Protein AF-A0AA36ISE5-F1 (afdb_monomer)

Secondary structure (DSSP, 8-state):
-TTTHHHHHHHHEETTEE-S-HHHHHHTTTSS-BGGG-EE--SS---TTTS--TT-TTSGGG-B---HHHHHHHHHHHT--HHHHTT-----S---GGGTT-BEEPPPPPS-SSTTSPP-TTHHHIIIIITTTEEEEEEEEEEETTEEEEEEEEEE-TT-EEEEEE-SSEEEEEEEES-EEEEEE-GGGGG-TTPPPSEEEEE-SHHHHT-EEEE-TT-EEEEE-TTSSS-EEEEEEEEEETT-----EE-HHHHHHTSHHHHHHHHTTTSSS--------HHHH---

Mean predicted aligned error: 8.16 Å

Foldseek 3Di:
DVLVLVLLQVQQDDVQFGPADPLQCVLLVPFPGGVVLKDWPDAAPPPPLFDADPPALQDDPLWEAEDLQLLVLVCVSRVHDSVVQCQDFRNRVPPDLLGGRTAGFGGAAPQDQDPPGDGDLCSLLSSAAGSHFWHWDFTIWGDDPFKTKTKTKIKGWAQGKFWWKAAQKWKKKQWQDDKKKKFWQDLCCLVPLPDAGPDIDIDHDNVSRRDMDTDHHPITMIIGNNPPPGMIMIIMMIMGTNPGGGHMHDPVSCCCRPGPNVVVCVVPVVDSSDGPPPPRPPSNVPDD

Structure (mmCIF, N/CA/C/O backbone):
data_AF-A0AA36ISE5-F1
#
_entry.id   AF-A0AA36ISE5-F1
#
loop_
_atom_site.group_PDB
_atom_site.id
_atom_site.type_symbol
_atom_site.label_atom_id
_atom_site.label_alt_id
_atom_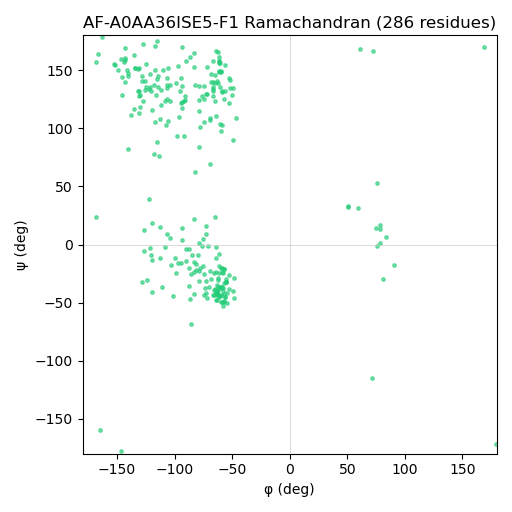site.label_comp_id
_atom_site.label_asym_id
_atom_site.label_entity_id
_atom_site.label_seq_id
_atom_site.pdbx_PDB_ins_code
_atom_site.Cartn_x
_atom_site.Cartn_y
_atom_site.Cartn_z
_atom_site.occupancy
_atom_site.B_iso_or_equiv
_atom_site.auth_seq_id
_atom_site.auth_comp_id
_atom_site.auth_asym_id
_atom_site.auth_atom_id
_atom_site.pdbx_PDB_model_num
ATOM 1 N N . MET A 1 1 ? -14.180 -9.827 8.052 1.00 80.81 1 MET A N 1
ATOM 2 C CA . MET A 1 1 ? -14.024 -8.568 8.820 1.00 80.81 1 MET A CA 1
ATOM 3 C C . MET A 1 1 ? -13.777 -8.762 10.313 1.00 80.81 1 MET A C 1
ATOM 5 O O . MET A 1 1 ? -12.719 -8.346 10.767 1.00 80.81 1 MET A O 1
ATOM 9 N N . ALA A 1 2 ? -14.659 -9.434 11.066 1.00 83.88 2 ALA A N 1
ATOM 10 C CA . ALA A 1 2 ? -14.538 -9.570 12.530 1.00 83.88 2 ALA A CA 1
ATOM 11 C C . ALA A 1 2 ? -13.202 -10.159 13.045 1.00 83.88 2 ALA A C 1
ATOM 13 O O . ALA A 1 2 ? -12.761 -9.799 14.129 1.00 83.88 2 ALA A O 1
ATOM 14 N N . ALA A 1 3 ? -12.533 -11.023 12.272 1.00 86.50 3 ALA A N 1
ATOM 15 C CA . ALA A 1 3 ? -11.215 -11.563 12.631 1.00 86.50 3 ALA A CA 1
ATOM 16 C C . ALA A 1 3 ? -10.029 -10.668 12.210 1.00 86.50 3 ALA A C 1
ATOM 18 O O . ALA A 1 3 ? -8.960 -10.734 12.812 1.00 86.50 3 ALA A O 1
ATOM 19 N N . LEU A 1 4 ? -10.204 -9.843 11.172 1.00 87.19 4 LEU A N 1
ATOM 20 C CA . LEU A 1 4 ? -9.143 -9.021 10.580 1.00 87.19 4 LEU A CA 1
ATOM 21 C C . LEU A 1 4 ? -8.996 -7.680 11.310 1.00 87.19 4 LEU A C 1
ATOM 23 O O . LEU A 1 4 ? -7.890 -7.295 11.683 1.00 87.19 4 LEU A O 1
ATOM 27 N N . VAL A 1 5 ? -10.118 -7.000 11.562 1.00 91.31 5 VAL A N 1
ATOM 28 C CA . VAL A 1 5 ? -10.152 -5.648 12.140 1.00 91.31 5 VAL A CA 1
ATOM 29 C C . VAL A 1 5 ? -9.431 -5.556 13.492 1.00 91.31 5 VAL A C 1
ATOM 31 O O . VAL A 1 5 ? -8.550 -4.704 13.611 1.00 91.31 5 VAL A O 1
ATOM 34 N N . PRO A 1 6 ? -9.685 -6.435 14.486 1.00 93.19 6 PRO A N 1
ATOM 35 C CA . PRO A 1 6 ? -9.004 -6.335 15.778 1.00 93.19 6 PRO A CA 1
ATOM 36 C C . PRO A 1 6 ? -7.483 -6.504 15.677 1.00 93.19 6 PRO A C 1
ATOM 38 O O . PRO A 1 6 ? -6.741 -5.927 16.468 1.00 93.19 6 PRO A O 1
ATOM 41 N N . LYS A 1 7 ? -7.003 -7.289 14.703 1.00 93.19 7 LYS A N 1
ATOM 42 C CA . LYS A 1 7 ? -5.568 -7.509 14.482 1.00 93.19 7 LYS A CA 1
ATOM 43 C C . LYS A 1 7 ? -4.903 -6.293 13.853 1.00 93.19 7 LYS A C 1
ATOM 45 O O . LYS A 1 7 ? -3.835 -5.911 14.319 1.00 93.19 7 LYS A O 1
ATOM 50 N N . ILE A 1 8 ? -5.550 -5.679 12.859 1.00 94.06 8 ILE A N 1
ATOM 51 C CA . ILE A 1 8 ? -5.108 -4.401 12.285 1.00 94.06 8 ILE A CA 1
ATOM 52 C C . ILE A 1 8 ? -5.052 -3.346 13.390 1.00 94.06 8 ILE A C 1
ATOM 54 O O . ILE A 1 8 ? -4.000 -2.760 13.614 1.00 94.06 8 ILE A O 1
ATOM 58 N N . GLN A 1 9 ? -6.140 -3.163 14.149 1.00 94.69 9 GLN A N 1
ATOM 59 C CA . GLN A 1 9 ? -6.196 -2.135 15.191 1.00 94.69 9 GLN A CA 1
ATOM 60 C C . GLN A 1 9 ? -5.120 -2.326 16.265 1.00 94.69 9 GLN A C 1
ATOM 62 O O . GLN A 1 9 ? -4.453 -1.368 16.638 1.00 94.69 9 GLN A O 1
ATOM 67 N N . LYS A 1 10 ? -4.909 -3.562 16.730 1.00 93.50 10 LYS A N 1
ATOM 68 C CA . LYS A 1 10 ? -3.860 -3.872 17.711 1.00 93.50 10 LYS A CA 1
ATOM 69 C C . LYS A 1 10 ? -2.446 -3.570 17.195 1.00 93.50 10 LYS A C 1
ATOM 71 O O . LYS A 1 10 ? -1.560 -3.328 18.003 1.00 93.50 10 LYS A O 1
ATOM 76 N N . MET A 1 11 ? -2.226 -3.659 15.886 1.00 92.38 11 MET A N 1
ATOM 77 C CA . MET A 1 11 ? -0.914 -3.457 15.274 1.00 92.38 11 MET A CA 1
ATOM 78 C C . MET A 1 11 ? -0.599 -1.981 15.041 1.00 92.38 11 MET A C 1
ATOM 80 O O . MET A 1 11 ? 0.528 -1.565 15.272 1.00 92.38 11 MET A O 1
ATOM 84 N N . VAL A 1 12 ? -1.579 -1.213 14.563 1.00 95.12 12 VAL A N 1
ATOM 85 C CA . VAL A 1 12 ? -1.340 0.154 14.075 1.00 95.12 12 VAL A CA 1
ATOM 86 C C . VAL A 1 12 ? -1.647 1.233 15.109 1.00 95.12 12 VAL A C 1
ATOM 88 O O . VAL A 1 12 ? -1.235 2.373 14.918 1.00 95.12 12 VAL A O 1
ATOM 91 N N . PHE A 1 13 ? -2.374 0.910 16.186 1.00 96.00 13 PHE A N 1
ATOM 92 C CA . PHE A 1 13 ? -2.666 1.856 17.263 1.00 96.00 13 PHE A CA 1
ATOM 93 C C . PHE A 1 13 ? -1.890 1.513 18.539 1.00 96.00 13 PHE A C 1
ATOM 95 O O . PHE A 1 13 ? -2.072 0.443 19.119 1.00 96.00 13 PHE A O 1
ATOM 102 N N . GLU A 1 14 ? -1.107 2.471 19.026 1.00 93.94 14 GLU A N 1
ATOM 103 C CA . GLU A 1 14 ? -0.417 2.445 20.318 1.00 93.94 14 GLU A CA 1
ATOM 104 C C . GLU A 1 14 ? -1.126 3.416 21.265 1.00 93.94 14 GLU A C 1
ATOM 106 O O . GLU A 1 14 ? -1.375 4.569 20.915 1.00 93.94 14 GLU A O 1
ATOM 111 N N . ASP A 1 15 ? -1.552 2.936 22.437 1.00 94.25 15 ASP A N 1
ATOM 112 C CA . ASP A 1 15 ? -2.366 3.712 23.389 1.00 94.25 15 ASP A CA 1
ATOM 113 C C . ASP A 1 15 ? -3.612 4.366 22.746 1.00 94.25 15 ASP A C 1
ATOM 115 O O . ASP A 1 15 ? -4.080 5.442 23.125 1.00 94.25 15 ASP A O 1
ATOM 119 N N . GLY A 1 16 ? -4.169 3.688 21.735 1.00 93.94 16 GLY A N 1
ATOM 120 C CA . GLY A 1 16 ? -5.334 4.131 20.971 1.00 93.94 16 GLY A CA 1
ATOM 121 C C . GLY A 1 16 ? -5.050 5.190 19.901 1.00 93.94 16 GLY A C 1
ATOM 122 O O . GLY A 1 16 ? -6.005 5.600 19.237 1.00 93.94 16 GLY A O 1
ATOM 123 N N . GLN A 1 17 ? -3.791 5.600 19.718 1.00 96.31 17 GLN A N 1
ATOM 124 C CA . GLN A 1 17 ? -3.326 6.571 18.723 1.00 96.31 17 GLN A CA 1
ATOM 125 C C . GLN A 1 17 ? -2.565 5.887 17.589 1.00 96.31 17 GLN A C 1
ATOM 127 O O . GLN A 1 17 ? -1.832 4.931 17.815 1.00 96.31 17 GLN A O 1
ATOM 132 N N . LEU A 1 18 ? -2.737 6.374 16.364 1.00 96.31 18 LEU A N 1
ATOM 133 C CA . LEU A 1 18 ? -2.108 5.803 15.182 1.00 96.31 18 LEU A CA 1
ATOM 134 C C . LEU A 1 18 ? -0.583 5.956 15.283 1.00 96.31 18 LEU A C 1
ATOM 136 O O . LEU A 1 18 ? -0.063 7.067 15.434 1.00 96.31 18 LEU A O 1
ATOM 140 N N . ALA A 1 19 ? 0.122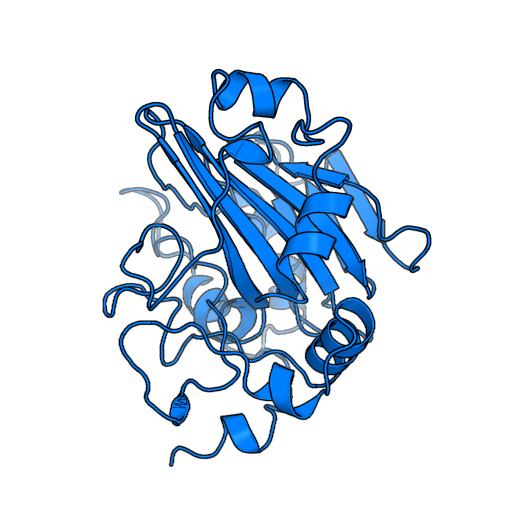 4.833 15.189 1.00 95.12 19 ALA A N 1
ATOM 141 C CA . ALA A 1 19 ? 1.568 4.731 15.317 1.00 95.12 19 ALA A CA 1
ATOM 142 C C . ALA A 1 19 ? 2.267 5.083 13.993 1.00 95.12 19 ALA A C 1
ATOM 144 O O . ALA A 1 19 ? 2.931 4.252 13.386 1.00 95.12 19 ALA A O 1
ATOM 145 N N . VAL A 1 20 ? 2.090 6.323 13.531 1.00 94.94 20 VAL A N 1
ATOM 146 C CA . VAL A 1 20 ? 2.783 6.895 12.363 1.00 94.94 20 VAL A CA 1
ATOM 147 C C . VAL A 1 20 ? 3.658 8.079 12.776 1.00 94.94 20 VAL A C 1
ATOM 149 O O . VAL A 1 20 ? 3.613 8.546 13.923 1.00 94.94 20 VAL A O 1
ATOM 152 N N . SER A 1 21 ? 4.491 8.566 11.854 1.00 94.44 21 SER A N 1
ATOM 153 C CA . SER A 1 21 ? 5.407 9.675 12.130 1.00 94.44 21 SER A CA 1
ATOM 154 C C . SER A 1 21 ? 4.673 10.929 12.638 1.00 94.44 21 SER A C 1
ATOM 156 O O . SER A 1 21 ? 3.484 11.154 12.392 1.00 94.44 21 SER A O 1
ATOM 158 N N . LYS A 1 22 ? 5.385 11.777 13.393 1.00 94.56 22 LYS A N 1
ATOM 159 C CA . LYS A 1 22 ? 4.834 13.050 13.887 1.00 94.56 22 LYS A CA 1
ATOM 160 C C . LYS A 1 22 ? 4.348 13.940 12.734 1.00 94.56 22 LYS A C 1
ATOM 162 O O . LYS A 1 22 ? 3.255 14.482 12.831 1.00 94.56 22 LYS A O 1
ATOM 167 N N . GLU A 1 23 ? 5.125 14.021 11.660 1.00 95.00 23 GLU A N 1
ATOM 168 C CA . GLU A 1 23 ? 4.803 14.786 10.452 1.00 95.00 23 GLU A CA 1
ATOM 169 C C . GLU A 1 23 ? 3.466 14.356 9.835 1.00 95.00 23 GLU A C 1
ATOM 171 O O . GLU A 1 23 ? 2.595 15.189 9.600 1.00 95.00 23 GLU A O 1
ATOM 176 N N . MET A 1 24 ? 3.252 13.049 9.663 1.00 95.44 24 MET A N 1
ATOM 177 C CA . MET A 1 24 ? 2.008 12.527 9.087 1.00 95.44 24 MET A CA 1
ATOM 178 C C . MET A 1 24 ? 0.806 12.819 9.994 1.00 95.44 24 MET A C 1
ATOM 180 O O . MET A 1 24 ? -0.266 13.181 9.514 1.00 95.44 24 MET A O 1
ATOM 184 N N . ARG A 1 25 ? 0.979 12.734 11.322 1.00 94.69 25 ARG A N 1
ATOM 185 C CA . ARG A 1 25 ? -0.069 13.112 12.289 1.00 94.69 25 ARG A CA 1
ATOM 186 C C . ARG A 1 25 ? -0.416 14.598 12.213 1.00 94.69 25 ARG A C 1
ATOM 188 O O . ARG A 1 25 ? -1.592 14.957 12.252 1.00 94.69 25 ARG A O 1
ATOM 195 N N . GLU A 1 26 ? 0.588 15.462 12.090 1.00 94.69 26 GLU A N 1
ATOM 196 C CA . GLU A 1 26 ? 0.389 16.905 11.928 1.00 94.69 26 GLU A CA 1
ATOM 197 C C . GLU A 1 26 ? -0.327 17.226 10.607 1.00 94.69 26 GLU A C 1
ATOM 199 O O . GLU A 1 26 ? -1.263 18.031 10.603 1.00 94.69 26 GLU A O 1
ATOM 204 N N . ALA A 1 27 ? 0.023 16.535 9.515 1.00 93.62 27 ALA A N 1
ATOM 205 C CA . ALA A 1 27 ? -0.635 16.678 8.215 1.00 93.62 27 ALA A CA 1
ATOM 206 C C . ALA A 1 27 ? -2.134 16.324 8.265 1.00 93.62 27 ALA A C 1
ATOM 208 O O . ALA A 1 27 ? -2.951 17.011 7.650 1.00 93.62 27 ALA A O 1
ATOM 209 N N . MET A 1 28 ? -2.509 15.315 9.060 1.00 94.50 28 MET A N 1
ATOM 210 C CA . MET A 1 28 ? -3.906 14.909 9.289 1.00 94.50 28 MET A CA 1
ATOM 211 C C . MET A 1 28 ? -4.681 15.835 10.247 1.00 94.50 28 MET A C 1
ATOM 213 O O . MET A 1 28 ? -5.862 15.607 10.509 1.00 94.50 28 MET A O 1
ATOM 217 N N . ARG A 1 29 ? -4.039 16.882 10.793 1.00 91.56 29 ARG A N 1
ATOM 218 C CA . ARG A 1 29 ? -4.647 17.932 11.639 1.00 91.56 29 ARG A CA 1
ATOM 219 C C . ARG A 1 29 ? -5.487 17.414 12.815 1.00 91.56 29 ARG A C 1
ATOM 221 O O . ARG A 1 29 ? -6.454 18.054 13.222 1.00 91.56 29 ARG A O 1
ATOM 228 N N . GLY A 1 30 ? -5.100 16.276 13.387 1.00 86.00 30 GLY A N 1
ATOM 229 C CA . GLY A 1 30 ? -5.762 15.709 14.565 1.00 86.00 30 GLY A CA 1
ATOM 230 C C . GLY A 1 30 ? -7.014 14.872 14.285 1.00 86.00 30 GLY A C 1
ATOM 231 O O . GLY A 1 30 ? -7.658 14.463 15.246 1.00 86.00 30 GLY A O 1
ATOM 232 N N . THR A 1 31 ? -7.354 14.603 13.020 1.00 93.62 31 THR A N 1
ATOM 233 C CA . THR A 1 31 ? -8.474 13.723 12.633 1.00 93.62 31 THR A CA 1
ATOM 234 C C . THR A 1 31 ? -7.983 12.415 12.022 1.00 93.62 31 THR A C 1
ATOM 236 O O . THR A 1 31 ? -6.934 12.387 11.382 1.00 93.62 31 THR A O 1
ATOM 239 N N . CYS A 1 32 ? -8.744 11.334 12.193 1.00 95.19 32 CYS A N 1
ATOM 240 C CA . CYS A 1 32 ? -8.386 9.988 11.730 1.00 95.19 32 CYS A CA 1
ATOM 241 C C . CYS A 1 32 ? -7.074 9.440 12.315 1.00 95.19 32 CYS A C 1
ATOM 243 O O . CYS A 1 32 ? -6.377 8.642 11.681 1.00 95.19 32 CYS A O 1
ATOM 245 N N . LEU A 1 33 ? -6.755 9.835 13.548 1.00 96.38 33 LEU A N 1
ATOM 246 C CA . LEU A 1 33 ? -5.561 9.404 14.282 1.00 96.38 33 LEU A CA 1
ATOM 247 C C . LEU A 1 33 ? -5.898 8.541 15.499 1.00 96.38 33 LEU A C 1
ATOM 249 O O . LEU A 1 33 ? -5.012 7.913 16.069 1.00 96.38 33 LEU A O 1
ATOM 253 N N . SER A 1 34 ? -7.164 8.478 15.899 1.00 96.62 34 SER A N 1
ATOM 254 C CA . SER A 1 34 ? -7.641 7.671 17.014 1.00 96.62 34 SER A CA 1
ATOM 255 C C . SER A 1 34 ? -8.358 6.426 16.514 1.00 96.62 34 SER A C 1
ATOM 257 O O . SER A 1 34 ? -9.221 6.494 15.643 1.00 96.62 34 SER A O 1
ATOM 259 N N . SER A 1 35 ? -8.089 5.285 17.149 1.00 95.69 35 SER A N 1
ATOM 260 C CA . SER A 1 35 ? -8.789 4.016 16.876 1.00 95.69 35 SER A CA 1
ATOM 261 C C . SER A 1 35 ? -10.318 4.121 16.952 1.00 95.69 35 SER A C 1
ATOM 263 O O . SER A 1 35 ? -11.016 3.359 16.288 1.00 95.69 35 SER A O 1
ATOM 265 N N . LYS A 1 36 ? -10.842 5.076 17.734 1.00 95.50 36 LYS A N 1
ATOM 266 C CA . LYS A 1 36 ? -12.282 5.323 17.911 1.00 95.50 36 LYS A CA 1
ATOM 267 C C . LYS A 1 36 ? -12.941 6.024 16.721 1.00 95.50 36 LYS A C 1
ATOM 269 O O . LYS A 1 36 ? -14.162 6.006 16.630 1.00 95.50 36 LYS A O 1
ATOM 274 N N . GLU A 1 37 ? -12.157 6.662 15.855 1.00 95.38 37 GLU A N 1
ATOM 275 C CA . GLU A 1 37 ? -12.653 7.337 14.648 1.00 95.38 37 GLU A CA 1
ATOM 276 C C . GLU A 1 37 ? -12.836 6.360 13.481 1.00 95.38 37 GLU A C 1
ATOM 278 O O . GLU A 1 37 ? -13.499 6.682 12.499 1.00 95.38 37 GLU A O 1
ATOM 283 N N . TYR A 1 38 ? -12.262 5.158 13.589 1.00 93.50 38 TYR A N 1
ATOM 284 C CA . TYR A 1 38 ? -12.353 4.142 12.555 1.00 93.50 38 TYR A CA 1
ATOM 285 C C . TYR A 1 38 ? -13.555 3.236 12.779 1.00 93.50 38 TYR A C 1
ATOM 287 O O . TYR A 1 38 ? -13.713 2.610 13.830 1.00 93.50 38 TYR A O 1
ATOM 295 N N . VAL A 1 39 ? -14.358 3.094 11.734 1.00 90.50 39 VAL A N 1
ATOM 296 C CA . VAL A 1 39 ? -15.425 2.101 11.647 1.00 90.50 39 VAL A CA 1
ATOM 297 C C . VAL A 1 39 ? -14.999 0.982 10.710 1.00 90.50 39 VAL A C 1
ATOM 299 O O . VAL A 1 39 ? -14.199 1.185 9.797 1.00 90.50 39 VAL A O 1
ATOM 302 N N . THR A 1 40 ? -15.527 -0.225 10.926 1.00 87.69 40 THR A N 1
ATOM 303 C CA . THR A 1 40 ? -15.380 -1.291 9.925 1.00 87.69 40 THR A CA 1
ATOM 304 C C . THR A 1 40 ? -15.992 -0.803 8.624 1.00 87.69 40 THR A C 1
ATOM 306 O O . THR A 1 40 ? -17.118 -0.310 8.639 1.00 87.69 40 THR A O 1
ATOM 309 N N . ALA A 1 41 ? -15.265 -0.943 7.519 1.00 76.31 41 ALA A N 1
ATOM 310 C CA . ALA A 1 41 ? -15.837 -0.723 6.202 1.00 76.31 41 ALA A CA 1
ATOM 311 C C . ALA A 1 41 ? -16.985 -1.739 6.025 1.00 76.31 41 ALA A C 1
ATOM 313 O O . ALA A 1 41 ? -16.745 -2.944 5.930 1.00 76.31 41 ALA A O 1
ATOM 314 N N . GLN A 1 42 ? -18.232 -1.276 6.145 1.00 61.97 42 GLN A N 1
ATOM 315 C CA . GLN A 1 42 ? -19.431 -2.096 5.969 1.00 61.97 42 GLN A CA 1
ATOM 316 C C . GLN A 1 42 ? -19.995 -1.885 4.568 1.00 61.97 42 GLN A C 1
ATOM 318 O O . GLN A 1 42 ? -20.123 -0.731 4.167 1.00 61.97 42 GLN A O 1
ATOM 323 N N . ALA A 1 43 ? -20.430 -2.985 3.936 1.00 50.72 43 ALA A N 1
ATOM 324 C CA . ALA A 1 43 ? -21.232 -3.016 2.708 1.00 50.72 43 ALA A CA 1
ATOM 325 C C . ALA A 1 43 ? -20.529 -2.369 1.493 1.00 50.72 43 ALA A C 1
ATOM 327 O O . ALA A 1 43 ? -19.433 -1.826 1.657 1.00 50.72 43 ALA A O 1
ATOM 328 N N . PRO A 1 44 ? -21.046 -2.537 0.259 1.00 46.75 44 PRO A N 1
ATOM 329 C CA . PRO A 1 44 ? -20.191 -2.366 -0.887 1.00 46.75 44 PRO A CA 1
ATOM 330 C C . PRO A 1 44 ? -19.657 -0.945 -1.067 1.00 46.75 44 PRO A C 1
ATOM 332 O O . PRO A 1 44 ? -20.343 0.001 -0.711 1.00 46.75 44 PRO A O 1
ATOM 335 N N . PHE A 1 45 ? -18.428 -0.816 -1.576 1.00 49.34 45 PHE A N 1
ATOM 336 C CA . PHE A 1 45 ? -17.700 0.441 -1.763 1.00 49.34 45 PHE A CA 1
ATOM 337 C C . PHE A 1 45 ? -18.535 1.522 -2.470 1.00 49.34 45 PHE A C 1
ATOM 339 O O . PHE A 1 45 ? -18.455 1.681 -3.679 1.00 49.34 45 PHE A O 1
ATOM 346 N N . ASP A 1 46 ? -19.254 2.334 -1.699 1.00 42.50 46 ASP A N 1
ATOM 347 C CA . ASP A 1 46 ? -19.767 3.635 -2.153 1.00 42.50 46 ASP A CA 1
ATOM 348 C C . ASP A 1 46 ? -18.657 4.712 -2.124 1.00 42.50 46 ASP A C 1
ATOM 350 O O . ASP A 1 46 ? -18.895 5.890 -2.378 1.00 42.50 46 ASP A O 1
ATOM 354 N N . ASP A 1 47 ? -17.438 4.328 -1.732 1.00 50.25 47 ASP A N 1
ATOM 355 C CA . ASP A 1 47 ? -16.369 5.226 -1.309 1.00 50.25 47 ASP A CA 1
ATOM 356 C C . ASP A 1 47 ? -15.162 5.098 -2.249 1.00 50.25 47 ASP A C 1
ATOM 358 O O . ASP A 1 47 ? -14.168 4.417 -1.988 1.00 50.25 47 ASP A O 1
ATOM 362 N N . PHE A 1 48 ? -15.323 5.740 -3.403 1.00 52.56 48 PHE A N 1
ATOM 363 C CA . PHE A 1 48 ? -14.541 5.587 -4.632 1.00 52.56 48 PHE A CA 1
ATOM 364 C C . PHE A 1 48 ? -13.105 6.133 -4.587 1.00 52.56 48 PHE A C 1
ATOM 366 O O . PHE A 1 48 ? -12.389 6.058 -5.584 1.00 52.56 48 PHE A O 1
ATOM 373 N N . TRP A 1 49 ? -12.672 6.722 -3.467 1.00 57.03 49 TRP A N 1
ATOM 374 C CA . TRP A 1 49 ? -11.443 7.529 -3.418 1.00 57.03 49 TRP A CA 1
ATOM 375 C C . TRP A 1 49 ? -10.152 6.721 -3.575 1.00 57.03 49 TRP A C 1
ATOM 377 O O . TRP A 1 49 ? -9.136 7.282 -3.974 1.00 57.03 49 TRP A O 1
ATOM 387 N N . GLN A 1 50 ? -10.188 5.421 -3.276 1.00 61.69 50 GLN A N 1
ATOM 388 C CA . GLN A 1 50 ? -9.111 4.492 -3.627 1.00 61.69 50 GLN A CA 1
ATOM 389 C C . GLN A 1 50 ? -9.617 3.376 -4.542 1.00 61.69 50 GLN A C 1
ATOM 391 O O . GLN A 1 50 ? -8.957 3.021 -5.515 1.00 61.69 50 GLN A O 1
ATOM 396 N N . CYS A 1 51 ? -10.808 2.838 -4.272 1.00 65.25 51 CYS A N 1
ATOM 397 C CA . CYS A 1 51 ? -11.271 1.631 -4.932 1.00 65.25 51 CYS A CA 1
ATOM 398 C C . CYS A 1 51 ? -12.756 1.678 -5.275 1.00 65.25 51 CYS A C 1
ATOM 400 O O . CYS A 1 51 ? -13.555 2.170 -4.486 1.00 65.25 51 CYS A O 1
ATOM 402 N N . ALA A 1 52 ? -13.089 1.062 -6.413 1.00 48.69 52 ALA A N 1
ATOM 403 C CA . ALA A 1 52 ? -14.424 0.583 -6.763 1.00 48.69 52 ALA A CA 1
ATOM 404 C C . ALA A 1 52 ? -15.480 1.616 -7.190 1.00 48.69 52 ALA A C 1
ATOM 406 O O . ALA A 1 52 ? -16.607 1.553 -6.716 1.00 48.69 52 ALA A O 1
ATOM 407 N N . SER A 1 53 ? -15.181 2.476 -8.171 1.00 48.94 53 SER A N 1
ATOM 408 C CA . SER A 1 53 ? -16.224 2.872 -9.138 1.00 48.94 53 SER A CA 1
ATOM 409 C C . SER A 1 53 ? -16.070 2.011 -10.394 1.00 48.94 53 SER A C 1
ATOM 411 O O . SER A 1 53 ? -14.968 1.539 -10.680 1.00 48.94 53 SER A O 1
ATOM 413 N N . GLU A 1 54 ? -17.151 1.798 -11.152 1.00 46.41 54 GLU A N 1
ATOM 414 C CA . GLU A 1 54 ? -17.067 1.203 -12.502 1.00 46.41 54 GLU A CA 1
ATOM 415 C C . GLU A 1 54 ? -16.149 2.017 -13.434 1.00 46.41 54 GLU A C 1
ATOM 417 O O . GLU A 1 54 ? -15.611 1.472 -14.393 1.00 46.41 54 GLU A O 1
ATOM 422 N N . ASP A 1 55 ? -15.925 3.291 -13.098 1.00 51.16 55 ASP A N 1
ATOM 423 C CA . ASP A 1 55 ? -15.074 4.232 -13.824 1.00 51.16 55 ASP A CA 1
ATOM 424 C C . ASP A 1 55 ? -13.606 4.242 -13.345 1.00 51.16 55 ASP A C 1
ATOM 426 O O . ASP A 1 55 ? -12.788 4.963 -13.912 1.00 51.16 55 ASP A O 1
ATOM 430 N N . ASN A 1 56 ? -13.254 3.486 -12.296 1.00 59.69 56 ASN A N 1
ATOM 431 C CA . ASN A 1 56 ? -11.883 3.416 -11.787 1.00 59.69 56 ASN A CA 1
ATOM 432 C C . ASN A 1 56 ? -11.131 2.241 -12.425 1.00 59.69 56 ASN A C 1
ATOM 434 O O . ASN A 1 56 ? -11.496 1.075 -12.261 1.00 59.69 56 ASN A O 1
ATOM 438 N N . ASP A 1 57 ? -10.005 2.550 -13.071 1.00 65.81 57 ASP A N 1
ATOM 439 C CA . ASP A 1 57 ? -9.207 1.598 -13.857 1.00 65.81 57 ASP A CA 1
ATOM 440 C C . ASP A 1 57 ? -8.677 0.395 -13.058 1.00 65.81 57 ASP A C 1
ATOM 442 O O . ASP A 1 57 ? -8.309 -0.626 -13.640 1.00 65.81 57 ASP A O 1
ATOM 446 N N . ASN A 1 58 ? -8.604 0.499 -11.727 1.00 73.75 58 ASN A N 1
ATOM 447 C CA . ASN A 1 58 ? -7.980 -0.482 -10.836 1.00 73.75 58 ASN A CA 1
ATOM 448 C C . ASN A 1 58 ? -8.936 -1.532 -10.256 1.00 73.75 58 ASN A C 1
ATOM 450 O O . ASN A 1 58 ? -8.569 -2.265 -9.330 1.00 73.75 58 ASN A O 1
ATOM 454 N N . PHE A 1 59 ? -10.140 -1.644 -10.812 1.00 76.12 59 PHE A N 1
ATOM 455 C CA . PHE A 1 59 ? -11.105 -2.676 -10.455 1.00 76.12 59 PHE A CA 1
ATOM 456 C C . PHE A 1 59 ? -11.614 -3.439 -11.695 1.00 76.12 59 PHE A C 1
ATOM 458 O O . PHE A 1 59 ? -11.250 -3.145 -12.831 1.00 76.12 59 PHE A O 1
ATOM 465 N N . GLY A 1 60 ? -12.388 -4.511 -11.500 1.00 75.06 60 GLY A N 1
ATOM 466 C CA . GLY A 1 60 ? -12.870 -5.342 -12.610 1.00 75.06 60 GLY A CA 1
ATOM 467 C C . GLY A 1 60 ? -11.770 -6.194 -13.260 1.00 75.06 60 GLY A C 1
ATOM 468 O O . GLY A 1 60 ? -11.237 -7.117 -12.638 1.00 75.06 60 GLY A O 1
ATOM 469 N N . ALA A 1 61 ? -11.452 -5.929 -14.532 1.00 76.31 61 ALA A N 1
ATOM 470 C CA . ALA A 1 61 ? -10.462 -6.700 -15.298 1.00 76.31 61 ALA A CA 1
ATOM 471 C C . ALA A 1 61 ? -9.023 -6.512 -14.785 1.00 76.31 61 ALA A C 1
ATOM 473 O O . ALA A 1 61 ? -8.212 -7.439 -14.862 1.00 76.31 61 ALA A O 1
ATOM 474 N N . SER A 1 62 ? -8.735 -5.338 -14.225 1.00 78.38 62 SER A N 1
ATOM 475 C CA . SER A 1 62 ? -7.430 -4.980 -13.662 1.00 78.38 62 SER A CA 1
ATOM 476 C C . SER A 1 62 ? -7.331 -5.257 -12.163 1.00 78.38 62 SER A C 1
ATOM 478 O O . SER A 1 62 ? -6.324 -4.925 -11.549 1.00 78.38 62 SER A O 1
ATOM 480 N N . ALA A 1 63 ? -8.368 -5.843 -11.557 1.00 82.62 63 ALA A N 1
ATOM 481 C CA . ALA A 1 63 ? -8.372 -6.142 -10.134 1.00 82.62 63 ALA A CA 1
ATOM 482 C C . ALA A 1 63 ? -7.269 -7.149 -9.767 1.00 82.62 63 ALA A C 1
ATOM 484 O O . ALA A 1 63 ? -7.022 -8.137 -10.473 1.00 82.62 63 ALA A O 1
ATOM 485 N N . TYR A 1 64 ? -6.644 -6.913 -8.618 1.00 87.94 64 TYR A N 1
ATOM 486 C CA . TYR A 1 64 ? -5.580 -7.748 -8.088 1.00 87.94 64 TYR A CA 1
ATOM 487 C C . TYR A 1 64 ? -6.115 -9.127 -7.699 1.00 87.94 64 TYR A C 1
ATOM 489 O O . TYR A 1 64 ? -7.119 -9.241 -6.993 1.00 87.94 64 TYR A O 1
ATOM 497 N N . CYS A 1 65 ? -5.418 -10.182 -8.125 1.00 87.31 65 CYS A N 1
ATOM 498 C CA . CYS A 1 65 ? -5.662 -11.552 -7.680 1.00 87.31 65 CYS A CA 1
ATOM 499 C C . CYS A 1 65 ? -4.530 -11.998 -6.737 1.00 87.31 65 CYS A C 1
ATOM 501 O O . CYS A 1 65 ? -3.438 -12.346 -7.211 1.00 87.31 65 CYS A O 1
ATOM 503 N N . PRO A 1 66 ? -4.758 -12.021 -5.410 1.00 88.94 66 PRO A N 1
ATOM 504 C CA . PRO A 1 66 ? -3.772 -12.518 -4.465 1.00 88.94 66 PRO A CA 1
ATOM 505 C C . PRO A 1 66 ? -3.352 -13.948 -4.783 1.00 88.94 66 PRO A C 1
ATOM 507 O O . PRO A 1 66 ? -4.185 -14.836 -4.976 1.00 88.94 66 PRO A O 1
ATOM 510 N N . SER A 1 67 ? -2.041 -14.194 -4.806 1.00 89.50 67 SER A N 1
ATOM 511 C CA . SER A 1 67 ? -1.527 -15.555 -4.937 1.00 89.50 67 SER A CA 1
ATOM 512 C C . SER A 1 67 ? -1.978 -16.422 -3.756 1.00 89.50 67 SER A C 1
ATOM 514 O O . SER A 1 67 ? -2.209 -15.942 -2.641 1.00 89.50 67 SER A O 1
ATOM 516 N N . ARG A 1 68 ? -2.023 -17.744 -3.954 1.00 88.25 68 ARG A N 1
ATOM 517 C CA . ARG A 1 68 ? -2.355 -18.690 -2.875 1.00 88.25 68 ARG A CA 1
ATOM 518 C C . ARG A 1 68 ? -1.445 -18.529 -1.651 1.00 88.25 68 ARG A C 1
ATOM 520 O O . ARG A 1 68 ? -1.892 -18.738 -0.527 1.00 88.25 68 ARG A O 1
ATOM 527 N N . ARG A 1 69 ? -0.178 -18.140 -1.848 1.00 88.75 69 ARG A N 1
ATOM 528 C CA . ARG A 1 69 ? 0.770 -17.893 -0.750 1.00 88.75 69 ARG A CA 1
ATOM 529 C C . ARG A 1 69 ? 0.368 -16.676 0.088 1.00 88.75 69 ARG A C 1
ATOM 531 O O . ARG A 1 69 ? 0.334 -16.783 1.315 1.00 88.75 69 ARG A O 1
ATOM 538 N N . VAL A 1 70 ? -0.036 -15.578 -0.560 1.00 91.19 70 VAL A N 1
ATOM 539 C CA . VAL A 1 70 ? -0.612 -14.397 0.110 1.00 91.19 70 VAL A CA 1
ATOM 540 C C . VAL A 1 70 ? -1.862 -14.794 0.900 1.00 91.19 70 VAL A C 1
ATOM 542 O O . VAL A 1 70 ? -1.944 -14.521 2.100 1.00 91.19 70 VAL A O 1
ATOM 545 N N . ALA A 1 71 ? -2.796 -15.516 0.272 1.00 90.75 71 ALA A N 1
ATOM 546 C CA . ALA A 1 71 ? -4.033 -15.961 0.918 1.00 90.75 71 ALA A CA 1
ATOM 547 C C . ALA A 1 71 ? -3.769 -16.880 2.127 1.00 90.75 71 ALA A C 1
ATOM 549 O O . ALA A 1 71 ? -4.333 -16.672 3.202 1.00 90.75 71 ALA A O 1
ATOM 550 N N . GLN A 1 72 ? -2.853 -17.846 2.000 1.00 91.00 72 GLN A N 1
ATOM 551 C CA . GLN A 1 72 ? -2.445 -18.737 3.093 1.00 91.00 72 GLN A CA 1
ATOM 552 C C . GLN A 1 72 ? -1.831 -17.968 4.258 1.00 91.00 72 GLN A C 1
ATOM 554 O O . GLN A 1 72 ? -2.059 -18.293 5.427 1.00 91.00 72 GLN A O 1
ATOM 559 N N . ARG A 1 73 ? -1.047 -16.934 3.966 1.00 90.75 73 ARG A N 1
ATOM 560 C CA . ARG A 1 73 ? -0.443 -16.135 5.020 1.00 90.75 73 ARG A CA 1
ATOM 561 C C . ARG A 1 73 ? -1.452 -15.231 5.709 1.00 90.75 73 ARG A C 1
ATOM 563 O O . ARG A 1 73 ? -1.398 -15.113 6.932 1.00 90.75 73 ARG A O 1
ATOM 570 N N . LEU A 1 74 ? -2.397 -14.666 4.964 1.00 90.00 74 LEU A N 1
ATOM 571 C CA . LEU A 1 74 ? -3.523 -13.938 5.536 1.00 90.00 74 LEU A CA 1
ATOM 572 C C . LEU A 1 74 ? -4.415 -14.863 6.386 1.00 90.00 74 LEU A C 1
ATOM 574 O O . LEU A 1 74 ? -4.891 -14.444 7.442 1.00 90.00 74 LEU A O 1
ATOM 578 N N . ALA A 1 75 ? -4.574 -16.134 5.997 1.00 91.31 75 ALA A N 1
ATOM 579 C CA . ALA A 1 75 ? -5.266 -17.162 6.785 1.00 91.31 75 ALA A CA 1
ATOM 580 C C . ALA A 1 75 ? -4.582 -17.367 8.132 1.00 91.31 75 ALA A C 1
ATOM 582 O O . ALA A 1 75 ? -5.213 -17.234 9.177 1.00 91.31 75 ALA A O 1
ATOM 583 N N . ASN A 1 76 ? -3.263 -17.550 8.120 1.00 91.06 76 ASN A N 1
ATOM 584 C CA . ASN A 1 76 ? -2.476 -17.687 9.343 1.00 91.06 76 ASN A CA 1
ATOM 585 C C . ASN A 1 76 ? -2.525 -16.414 10.203 1.00 91.06 76 ASN A C 1
ATOM 587 O O . ASN A 1 76 ? -2.630 -16.496 11.426 1.00 91.06 76 ASN A O 1
ATOM 591 N N . PHE A 1 77 ? -2.475 -15.234 9.577 1.00 88.81 77 PHE A N 1
ATOM 592 C CA . PHE A 1 77 ? -2.565 -13.960 10.282 1.00 88.81 77 PHE A CA 1
ATOM 593 C C . PHE A 1 77 ? -3.920 -13.803 10.971 1.00 88.81 77 PHE A C 1
ATOM 595 O O . PHE A 1 77 ? -3.962 -13.471 12.153 1.00 88.81 77 PHE A O 1
ATOM 602 N N . THR A 1 78 ? -5.020 -14.069 10.267 1.00 89.25 78 THR A N 1
ATOM 603 C CA . THR A 1 78 ? -6.392 -13.870 10.762 1.00 89.25 78 THR A CA 1
ATOM 604 C C . THR A 1 78 ? -6.916 -15.021 11.621 1.00 89.25 78 THR A C 1
ATOM 606 O O . THR A 1 78 ? -7.790 -14.792 12.453 1.00 89.25 78 THR A O 1
ATOM 609 N N . GLY A 1 79 ? -6.368 -16.228 11.469 1.00 90.00 79 GLY A N 1
ATOM 610 C CA . GLY A 1 79 ? -6.910 -17.464 12.036 1.00 90.00 79 GLY A CA 1
ATOM 611 C C . GLY A 1 79 ? -8.146 -17.993 11.296 1.00 90.00 79 GLY A C 1
ATOM 612 O O . GLY A 1 79 ? -8.862 -18.824 11.847 1.00 90.00 79 GLY A O 1
ATOM 613 N N . LEU A 1 80 ? -8.432 -17.489 10.091 1.00 88.62 80 LEU A N 1
ATOM 614 C CA . LEU A 1 80 ? -9.551 -17.939 9.258 1.00 88.62 80 LEU A CA 1
ATOM 615 C C . LEU A 1 80 ? -9.137 -19.090 8.335 1.00 88.62 80 LEU A C 1
ATOM 617 O O . LEU A 1 80 ? -7.963 -19.247 8.009 1.00 88.62 80 LEU A O 1
ATOM 621 N N . ASP A 1 81 ? -10.120 -19.867 7.880 1.00 90.25 81 ASP A N 1
ATOM 622 C CA . ASP A 1 81 ? -9.907 -20.900 6.865 1.00 90.25 81 ASP A CA 1
ATOM 623 C C . ASP A 1 81 ? -9.479 -20.275 5.525 1.00 90.25 81 ASP A C 1
ATOM 625 O O . ASP A 1 81 ? -10.025 -19.252 5.098 1.00 90.25 81 ASP A O 1
ATOM 629 N N . LEU A 1 82 ? -8.517 -20.907 4.845 1.00 88.38 82 LEU A N 1
ATOM 630 C CA . LEU A 1 82 ? -8.002 -20.438 3.557 1.00 88.38 82 LEU A CA 1
ATOM 631 C C . LEU A 1 82 ? -9.123 -20.251 2.526 1.00 88.38 82 LEU A C 1
ATOM 633 O O . LEU A 1 82 ? -9.146 -19.229 1.848 1.00 88.38 82 LEU A O 1
ATOM 637 N N . LYS A 1 83 ? -10.091 -21.173 2.448 1.00 86.56 83 LYS A N 1
ATOM 638 C CA . LYS A 1 83 ? -11.187 -21.109 1.468 1.00 86.56 83 LYS A CA 1
ATOM 639 C C . LYS A 1 83 ? -12.110 -19.916 1.696 1.00 86.56 83 LYS A C 1
ATOM 641 O O . LYS A 1 83 ? -12.784 -19.480 0.767 1.00 86.56 83 LYS A O 1
ATOM 646 N N . VAL A 1 84 ? -12.175 -19.404 2.927 1.00 83.44 84 VAL A N 1
ATOM 647 C CA . VAL A 1 84 ? -12.920 -18.177 3.242 1.00 83.44 84 VAL A CA 1
ATOM 648 C C . VAL A 1 84 ? -12.176 -16.964 2.692 1.00 83.44 84 VAL A C 1
ATOM 650 O O . VAL A 1 84 ? -12.800 -16.072 2.126 1.00 83.44 84 VAL A O 1
ATOM 653 N N . LEU A 1 85 ? -10.849 -16.934 2.823 1.00 81.38 85 LEU A N 1
ATOM 654 C CA . LEU A 1 85 ? -10.033 -15.811 2.364 1.00 81.38 85 LEU A CA 1
ATOM 655 C C . LEU A 1 85 ? -9.773 -15.807 0.862 1.00 81.38 85 LEU A C 1
ATOM 657 O O . LEU A 1 85 ? -9.709 -14.734 0.279 1.00 81.38 85 LEU A O 1
ATOM 661 N N . GLU A 1 86 ? -9.698 -16.973 0.223 1.00 81.50 86 GLU A N 1
ATOM 662 C CA . GLU A 1 86 ? -9.677 -17.089 -1.243 1.00 81.50 86 GLU A CA 1
ATOM 663 C C . GLU A 1 86 ? -10.958 -16.529 -1.879 1.00 81.50 86 GLU A C 1
ATOM 665 O O . GLU A 1 86 ? -10.964 -16.197 -3.055 1.00 81.50 86 GLU A O 1
ATOM 670 N N . LYS A 1 87 ? -12.035 -16.382 -1.099 1.00 75.81 87 LYS A N 1
ATOM 671 C CA . LYS A 1 87 ? -13.288 -15.739 -1.515 1.00 75.81 87 LYS A CA 1
ATOM 672 C C . LYS A 1 87 ? -13.459 -14.336 -0.940 1.00 75.81 87 LYS A C 1
ATOM 674 O O . LYS A 1 87 ? -14.524 -13.745 -1.114 1.00 75.81 87 LYS A O 1
ATOM 679 N N . LEU A 1 88 ? -12.451 -13.800 -0.243 1.00 76.88 88 LEU A N 1
ATOM 680 C CA . LEU A 1 88 ? -12.504 -12.442 0.283 1.00 76.88 88 LEU A CA 1
ATOM 681 C C . LEU A 1 88 ? -12.576 -11.484 -0.899 1.00 76.88 88 LEU A C 1
ATOM 683 O O . LEU A 1 88 ? -11.619 -11.339 -1.654 1.00 76.88 88 LEU A O 1
ATOM 687 N N . HIS A 1 89 ? -13.730 -10.860 -1.051 1.00 70.31 89 HIS A N 1
ATOM 688 C CA . HIS A 1 89 ? -14.011 -9.947 -2.135 1.00 70.31 89 HIS A CA 1
ATOM 689 C C . HIS A 1 89 ? -14.280 -8.569 -1.570 1.00 70.31 89 HIS A C 1
ATOM 691 O O . HIS A 1 89 ? -14.778 -8.399 -0.451 1.00 70.31 89 HIS A O 1
ATOM 697 N N . LEU A 1 90 ? -13.946 -7.585 -2.383 1.00 63.28 90 LEU A N 1
ATOM 698 C CA . LEU A 1 90 ? -14.448 -6.246 -2.215 1.00 63.28 90 LEU A CA 1
ATOM 699 C C . LEU A 1 90 ? -15.928 -6.318 -2.562 1.00 63.28 90 LEU A C 1
ATOM 701 O O . LEU A 1 90 ? -16.284 -6.556 -3.712 1.00 63.28 90 LEU A O 1
ATOM 705 N N . GLN A 1 91 ? -16.797 -6.190 -1.565 1.00 53.44 91 GLN A N 1
ATOM 706 C CA . GLN A 1 91 ? -18.193 -5.875 -1.836 1.00 53.44 91 GLN A CA 1
ATOM 707 C C . GLN A 1 91 ? -18.133 -4.545 -2.592 1.00 53.44 91 GLN A C 1
ATOM 709 O O . GLN A 1 91 ? -17.804 -3.544 -1.987 1.00 53.44 91 GLN A O 1
ATOM 714 N N . SER A 1 92 ? -18.289 -4.508 -3.911 1.00 48.75 92 SER A N 1
ATOM 715 C CA . SER A 1 92 ? -18.053 -3.306 -4.741 1.00 48.75 92 SER A CA 1
ATOM 716 C C . SER A 1 92 ? -19.314 -2.871 -5.488 1.00 48.75 92 SER A C 1
ATOM 718 O O . SER A 1 92 ? -19.243 -2.248 -6.540 1.00 48.75 92 SER A O 1
ATOM 720 N N . GLY A 1 93 ? -20.478 -3.337 -5.034 1.00 47.00 93 GLY A N 1
ATOM 721 C CA . GLY A 1 93 ? -21.777 -3.152 -5.682 1.00 47.00 93 GLY A CA 1
ATOM 722 C C . GLY A 1 93 ? -21.987 -4.152 -6.820 1.00 47.00 93 GLY A C 1
ATOM 723 O O . GLY A 1 93 ? -23.101 -4.616 -7.044 1.00 47.00 93 GLY A O 1
ATOM 724 N N . ASN A 1 94 ? -20.894 -4.574 -7.461 1.00 53.41 94 ASN A N 1
ATOM 725 C CA . ASN A 1 94 ? -20.833 -5.686 -8.396 1.00 53.41 94 ASN A CA 1
ATOM 726 C C . ASN A 1 94 ? -20.464 -6.987 -7.658 1.00 53.41 94 ASN A C 1
ATOM 728 O O . ASN A 1 94 ? -19.299 -7.321 -7.472 1.00 53.41 94 ASN A O 1
ATOM 732 N N . GLU A 1 95 ? -21.486 -7.734 -7.247 1.00 57.91 95 GLU A N 1
ATOM 733 C CA . GLU A 1 95 ? -21.372 -9.029 -6.556 1.00 57.91 95 GLU A CA 1
ATOM 734 C C . GLU A 1 95 ? -21.179 -10.212 -7.528 1.00 57.91 95 GLU A C 1
ATOM 736 O O . GLU A 1 95 ? -21.505 -11.358 -7.207 1.00 57.91 95 GLU A O 1
ATOM 741 N N . SER A 1 96 ? -20.700 -9.962 -8.754 1.00 64.94 96 SER A N 1
ATOM 742 C CA . SER A 1 96 ? -20.483 -11.044 -9.714 1.00 64.94 96 SER A CA 1
ATOM 743 C C . SER A 1 96 ? -19.445 -12.039 -9.193 1.00 64.94 96 SER A C 1
ATOM 745 O O . SER A 1 96 ? -18.399 -11.672 -8.655 1.00 64.94 96 SER A O 1
ATOM 747 N N . ALA A 1 97 ? -19.706 -13.331 -9.410 1.00 67.38 97 ALA A N 1
ATOM 748 C CA . ALA A 1 97 ? -18.800 -14.394 -8.977 1.00 67.38 97 ALA A CA 1
ATOM 749 C C . ALA A 1 97 ? -17.385 -14.259 -9.572 1.00 67.38 97 ALA A C 1
ATOM 751 O O . ALA A 1 97 ? -16.415 -14.696 -8.958 1.00 67.38 97 ALA A O 1
ATOM 752 N N . ALA A 1 98 ? -17.264 -13.587 -10.722 1.00 68.75 98 ALA A N 1
ATOM 753 C CA . ALA A 1 98 ? -16.003 -13.277 -11.391 1.00 68.75 98 ALA A CA 1
ATOM 754 C C . ALA A 1 98 ? -15.077 -12.335 -10.591 1.00 68.75 98 ALA A C 1
ATOM 756 O O . ALA A 1 98 ? -13.915 -12.156 -10.969 1.00 68.75 98 ALA A O 1
ATOM 757 N N . LEU A 1 99 ? -15.574 -11.711 -9.518 1.00 70.31 99 LEU A N 1
ATOM 758 C CA . LEU A 1 99 ? -14.822 -10.807 -8.644 1.00 70.31 99 LEU A CA 1
ATOM 759 C C . LEU A 1 99 ? -14.515 -11.416 -7.269 1.00 70.31 99 LEU A C 1
ATOM 761 O O . LEU A 1 99 ? -13.811 -10.793 -6.471 1.00 70.31 99 LEU A O 1
ATOM 765 N N . TYR A 1 100 ? -14.982 -12.639 -6.983 1.00 76.56 100 TYR A N 1
ATOM 766 C CA . TYR A 1 100 ? -14.630 -13.305 -5.732 1.00 76.56 100 TYR A CA 1
ATOM 767 C C . TYR A 1 100 ? -13.124 -13.502 -5.619 1.00 76.56 100 TYR A C 1
ATOM 769 O O . TYR A 1 100 ? -12.472 -13.878 -6.585 1.00 76.56 100 TYR A O 1
ATOM 777 N N . GLY A 1 101 ? -12.581 -13.212 -4.434 1.00 78.06 101 GLY A N 1
ATOM 778 C CA . GLY A 1 101 ? -11.147 -13.313 -4.167 1.00 78.06 101 GLY A CA 1
ATOM 779 C C . GLY A 1 101 ? -10.300 -12.184 -4.755 1.00 78.06 101 GLY A C 1
ATOM 780 O O . GLY A 1 101 ? -9.087 -12.191 -4.552 1.00 78.06 101 GLY A O 1
ATOM 781 N N . LYS A 1 102 ? -10.898 -11.219 -5.468 1.00 82.12 102 LYS A N 1
ATOM 782 C CA . LYS A 1 102 ? -10.174 -10.089 -6.057 1.00 82.12 102 LYS A CA 1
ATOM 783 C C . LYS A 1 102 ? -10.176 -8.865 -5.153 1.00 82.12 102 LYS A C 1
ATOM 785 O O . LYS A 1 102 ? -11.155 -8.565 -4.463 1.00 82.12 102 LYS A O 1
ATOM 790 N N . TRP A 1 103 ? -9.052 -8.164 -5.174 1.00 86.19 103 TRP A N 1
ATOM 791 C CA . TRP A 1 103 ? -8.774 -6.941 -4.427 1.00 86.19 103 TRP A CA 1
ATOM 792 C C . TRP A 1 103 ? -8.580 -5.765 -5.397 1.00 86.19 103 TRP A C 1
ATOM 794 O O . TRP A 1 103 ? -8.585 -5.942 -6.615 1.00 86.19 103 TRP A O 1
ATOM 804 N N . CYS A 1 104 ? -8.412 -4.555 -4.871 1.00 84.94 104 CYS A N 1
ATOM 805 C CA . CYS A 1 104 ? -8.194 -3.361 -5.674 1.00 84.94 104 CYS A CA 1
ATOM 806 C C . CYS A 1 104 ? -6.788 -3.472 -6.233 1.00 84.94 104 CYS A C 1
ATOM 808 O O . CYS A 1 104 ? -5.868 -3.710 -5.454 1.00 84.94 104 CYS A O 1
ATOM 810 N N . GLY A 1 105 ? -6.607 -3.303 -7.538 1.00 88.00 105 GLY A N 1
ATOM 811 C CA . GLY A 1 105 ? -5.268 -3.131 -8.083 1.00 88.00 105 GLY A CA 1
ATOM 812 C C . GLY A 1 105 ? -4.623 -1.873 -7.501 1.00 88.00 105 GLY A C 1
ATOM 813 O O . GLY A 1 105 ? -5.310 -0.891 -7.192 1.00 88.00 105 GLY A O 1
ATOM 814 N N . MET A 1 106 ? -3.303 -1.883 -7.345 1.00 88.62 106 MET A N 1
ATOM 815 C CA . MET A 1 106 ? -2.581 -0.643 -7.053 1.00 88.62 106 MET A CA 1
ATOM 816 C C . MET A 1 106 ? -2.826 0.382 -8.178 1.00 88.62 106 MET A C 1
ATOM 818 O O . MET A 1 106 ? -2.738 0.000 -9.342 1.00 88.62 106 MET A O 1
ATOM 822 N N . PRO A 1 107 ? -3.163 1.650 -7.889 1.00 81.25 107 PRO A N 1
ATOM 823 C CA . PRO A 1 107 ? -3.634 2.588 -8.910 1.00 81.25 107 PRO A CA 1
ATOM 824 C C . PRO A 1 107 ? -2.535 2.925 -9.922 1.00 81.25 107 PRO A C 1
ATOM 826 O O . PRO A 1 107 ? -1.428 3.255 -9.525 1.00 81.25 107 PRO A O 1
ATOM 829 N N . ALA A 1 108 ? -2.830 2.902 -11.223 1.00 79.75 108 ALA A N 1
ATOM 830 C CA . ALA A 1 108 ? -1.909 3.437 -12.224 1.00 79.75 108 ALA A CA 1
ATOM 831 C C . ALA A 1 108 ? -1.925 4.975 -12.204 1.00 79.75 108 ALA A C 1
ATOM 833 O O . ALA A 1 108 ? -3.009 5.566 -12.170 1.00 79.75 108 ALA A O 1
ATOM 834 N N . PRO A 1 109 ? -0.767 5.654 -12.277 1.00 75.19 109 PRO A N 1
ATOM 835 C CA . PRO A 1 109 ? -0.745 7.086 -12.539 1.00 75.19 109 PRO A CA 1
ATOM 836 C C . PRO A 1 109 ? -1.367 7.412 -13.915 1.00 75.19 109 PRO A C 1
ATOM 838 O O . PRO A 1 109 ? -1.448 6.546 -14.800 1.00 75.19 109 PRO A O 1
ATOM 841 N N . PRO A 1 110 ? -1.835 8.656 -14.126 1.00 71.00 110 PRO A N 1
ATOM 842 C CA . PRO A 1 110 ? -2.353 9.087 -15.420 1.00 71.00 110 PRO A CA 1
ATOM 843 C C . PRO A 1 110 ? -1.263 8.965 -16.489 1.00 71.00 110 PRO A C 1
ATOM 845 O O . PRO A 1 110 ? -0.087 9.124 -16.189 1.00 71.00 110 PRO A O 1
ATOM 848 N N . GLU A 1 111 ? -1.646 8.698 -17.740 1.00 65.44 111 GLU A N 1
ATOM 849 C CA . GLU A 1 111 ? -0.715 8.457 -18.861 1.00 65.44 111 GLU A CA 1
ATOM 850 C C . GLU A 1 111 ? 0.278 9.613 -19.120 1.00 65.44 111 GLU A C 1
ATOM 852 O O . GLU A 1 111 ? 1.354 9.396 -19.683 1.00 65.44 111 GLU A O 1
ATOM 857 N N . TYR A 1 112 ? -0.053 10.819 -18.648 1.00 60.75 112 TYR A N 1
ATOM 858 C CA . TYR A 1 112 ? 0.744 12.036 -18.782 1.00 60.75 112 TYR A CA 1
ATOM 859 C C . TYR A 1 112 ? 0.991 12.667 -17.401 1.00 60.75 112 TYR A C 1
ATOM 861 O O . TYR A 1 112 ? 0.052 12.818 -16.617 1.00 60.75 112 TYR A O 1
ATOM 869 N N . GLU A 1 113 ? 2.241 13.045 -17.102 1.00 51.34 113 GLU A N 1
ATOM 870 C CA . GLU A 1 113 ? 2.606 13.753 -15.858 1.00 51.34 113 GLU A CA 1
ATOM 871 C C . GLU A 1 113 ? 2.128 15.218 -15.872 1.00 51.34 113 GLU A C 1
ATOM 873 O O . GLU A 1 113 ? 1.785 15.764 -14.824 1.00 51.34 113 GLU A O 1
ATOM 878 N N . ASP A 1 114 ? 2.078 15.844 -17.053 1.00 48.09 114 ASP A N 1
ATOM 879 C CA . ASP A 1 114 ? 1.560 17.190 -17.311 1.00 48.09 114 ASP A CA 1
ATOM 880 C C . ASP A 1 114 ? 1.283 17.407 -18.819 1.00 48.09 114 ASP A C 1
ATOM 882 O O . ASP A 1 114 ? 1.538 16.540 -19.650 1.00 48.09 114 ASP A O 1
ATOM 886 N N . ALA A 1 115 ? 0.770 18.583 -19.199 1.00 40.38 115 ALA A N 1
ATOM 887 C CA . ALA A 1 115 ? 0.432 18.933 -20.586 1.00 40.38 115 ALA A CA 1
ATOM 888 C C . ALA A 1 115 ? 1.630 18.994 -21.568 1.00 40.38 115 ALA A C 1
ATOM 890 O O . ALA A 1 115 ? 1.422 19.284 -22.749 1.00 40.38 115 ALA A O 1
ATOM 891 N N . TYR A 1 116 ? 2.866 18.768 -21.105 1.00 41.06 116 TYR A N 1
ATOM 892 C CA . TYR A 1 116 ? 4.096 18.944 -21.885 1.00 41.06 116 TYR A CA 1
ATOM 893 C C . TYR A 1 116 ? 5.013 17.712 -21.898 1.00 41.06 116 TYR A C 1
ATOM 895 O O . TYR A 1 116 ? 5.999 17.695 -22.639 1.00 41.06 116 TYR A O 1
ATOM 903 N N . SER A 1 117 ? 4.690 16.674 -21.132 1.00 46.69 117 SER A N 1
ATOM 904 C CA . SER A 1 117 ? 5.410 15.402 -21.092 1.00 46.69 117 SER A CA 1
ATOM 905 C C . SER A 1 117 ? 4.752 14.388 -22.036 1.00 46.69 117 SER A C 1
ATOM 907 O O . SER A 1 117 ? 3.533 14.242 -22.087 1.00 46.69 117 SER A O 1
ATOM 909 N N . GLY A 1 118 ? 5.566 13.721 -22.862 1.00 46.47 118 GLY A N 1
ATOM 910 C CA . GLY A 1 118 ? 5.092 12.673 -23.773 1.00 46.47 118 GLY A CA 1
ATOM 911 C C . GLY A 1 118 ? 4.491 11.476 -23.020 1.00 46.47 118 GLY A C 1
ATOM 912 O O . GLY A 1 118 ? 4.712 11.349 -21.816 1.00 46.47 118 GLY A O 1
ATOM 913 N N . PRO A 1 119 ? 3.754 10.585 -23.710 1.00 49.53 119 PRO A N 1
ATOM 914 C CA . PRO A 1 119 ? 3.158 9.408 -23.085 1.00 49.53 119 PRO A CA 1
ATOM 915 C C . PRO A 1 119 ? 4.249 8.579 -22.421 1.00 49.53 119 PRO A C 1
ATOM 917 O O . PRO A 1 119 ? 5.238 8.197 -23.061 1.00 49.53 119 PRO A O 1
ATOM 920 N N . VAL A 1 120 ? 4.081 8.301 -21.132 1.00 54.28 120 VAL A N 1
ATOM 921 C CA . VAL A 1 120 ? 5.008 7.415 -20.449 1.00 54.28 120 VAL A CA 1
ATOM 922 C C . VAL A 1 120 ? 4.607 5.994 -20.842 1.00 54.28 120 VAL A C 1
ATOM 924 O O . VAL A 1 120 ? 3.515 5.528 -20.524 1.00 54.28 120 VAL A O 1
ATOM 927 N N . GLY A 1 121 ? 5.476 5.286 -21.570 1.00 55.00 121 GLY A N 1
ATOM 928 C CA . GLY A 1 121 ? 5.267 3.891 -22.001 1.00 55.00 121 GLY A CA 1
ATOM 929 C C . GLY A 1 121 ? 5.212 2.875 -20.847 1.00 55.00 121 GLY A C 1
ATOM 930 O O . GLY A 1 121 ? 5.530 1.703 -21.026 1.00 55.00 121 GLY A O 1
ATOM 931 N N . ASN A 1 122 ? 4.868 3.327 -19.646 1.00 65.44 122 ASN A N 1
ATOM 932 C CA . ASN A 1 122 ? 4.782 2.566 -18.418 1.00 65.44 122 ASN A CA 1
ATOM 933 C C . ASN A 1 122 ? 3.333 2.229 -18.039 1.00 65.44 122 ASN A C 1
ATOM 935 O O . ASN A 1 122 ? 3.149 1.296 -17.267 1.00 65.44 122 ASN A O 1
ATOM 939 N N . ARG A 1 123 ? 2.304 2.900 -18.578 1.00 74.94 123 ARG A N 1
ATOM 940 C CA . ARG A 1 123 ? 0.920 2.625 -18.162 1.00 74.94 123 ARG A CA 1
ATOM 941 C C . ARG A 1 123 ? 0.492 1.188 -18.465 1.00 74.94 123 ARG A C 1
ATOM 943 O O . ARG A 1 123 ? -0.039 0.527 -17.582 1.00 74.94 123 ARG A O 1
ATOM 950 N N . ALA A 1 124 ? 0.841 0.666 -19.643 1.00 76.06 124 ALA A N 1
ATOM 951 C CA . ALA A 1 124 ? 0.625 -0.743 -19.982 1.00 76.06 124 ALA A CA 1
ATOM 952 C C . ALA A 1 124 ? 1.324 -1.693 -18.991 1.00 76.06 124 ALA A C 1
ATOM 954 O O . ALA A 1 124 ? 0.743 -2.684 -18.562 1.00 76.06 124 ALA A O 1
ATOM 955 N N . PHE A 1 125 ? 2.543 -1.358 -18.546 1.00 78.81 125 PHE A N 1
ATOM 956 C CA . PHE A 1 125 ? 3.208 -2.115 -17.484 1.00 78.81 125 PHE A CA 1
ATOM 957 C C . PHE A 1 125 ? 2.421 -2.043 -16.170 1.00 78.81 125 PHE A C 1
ATOM 959 O O . PHE A 1 125 ? 2.233 -3.062 -15.519 1.00 78.81 125 PHE A O 1
ATOM 966 N N . TRP A 1 126 ? 1.915 -0.877 -15.766 1.00 82.62 126 TRP A N 1
ATOM 967 C CA . TRP A 1 126 ? 1.096 -0.783 -14.556 1.00 82.62 126 TRP A CA 1
ATOM 968 C C . TRP A 1 126 ? -0.175 -1.630 -14.653 1.00 82.62 126 TRP A C 1
ATOM 970 O O . TRP A 1 126 ? -0.470 -2.393 -13.738 1.00 82.62 126 TRP A O 1
ATOM 980 N N . GLU A 1 127 ? -0.882 -1.563 -15.774 1.00 80.19 127 GLU A N 1
ATOM 981 C CA . GLU A 1 127 ? -2.120 -2.310 -15.994 1.00 80.19 127 GLU A CA 1
ATOM 982 C C . GLU A 1 127 ? -1.894 -3.828 -16.043 1.00 80.19 127 GLU A C 1
ATOM 984 O O . GLU A 1 127 ? -2.643 -4.590 -15.421 1.00 80.19 127 GLU A O 1
ATOM 989 N N . ASP A 1 128 ? -0.845 -4.283 -16.728 1.00 78.50 128 ASP A N 1
ATOM 990 C CA . ASP A 1 128 ? -0.600 -5.712 -16.929 1.00 78.50 128 ASP A CA 1
ATOM 991 C C . ASP A 1 128 ? 0.211 -6.358 -15.803 1.00 78.50 128 ASP A C 1
ATOM 993 O O . ASP A 1 128 ? -0.054 -7.505 -15.423 1.00 78.50 128 ASP A O 1
ATOM 997 N N . CYS A 1 129 ? 1.171 -5.629 -15.238 1.00 81.56 129 CYS A N 1
ATOM 998 C CA . CYS A 1 129 ? 2.113 -6.150 -14.256 1.00 81.56 129 CYS A CA 1
ATOM 999 C C . CYS A 1 129 ? 1.774 -5.765 -12.829 1.00 81.56 129 CYS A C 1
ATOM 1001 O O . CYS A 1 129 ? 1.859 -6.614 -11.944 1.00 81.56 129 CYS A O 1
ATOM 1003 N N . VAL A 1 130 ? 1.413 -4.506 -12.596 1.00 87.81 130 VAL A N 1
ATOM 1004 C CA . VAL A 1 130 ? 1.225 -3.986 -11.242 1.00 87.81 130 VAL A CA 1
ATOM 1005 C C . VAL A 1 130 ? -0.190 -4.292 -10.771 1.00 87.81 130 VAL A C 1
ATOM 1007 O O . VAL A 1 130 ? -0.373 -5.162 -9.932 1.00 87.81 130 VAL A O 1
ATOM 1010 N N . MET A 1 131 ? -1.203 -3.664 -11.362 1.00 87.38 131 MET A N 1
ATOM 1011 C CA . MET A 1 131 ? -2.604 -3.721 -10.925 1.00 87.38 131 MET A CA 1
ATOM 1012 C C . MET A 1 131 ? -3.123 -5.153 -10.757 1.00 87.38 131 MET A C 1
ATOM 1014 O O . MET A 1 131 ? -3.834 -5.466 -9.806 1.00 87.38 131 MET A O 1
ATOM 1018 N N . ARG A 1 132 ? -2.715 -6.060 -11.649 1.00 86.56 132 ARG A N 1
ATOM 1019 C CA . ARG A 1 132 ? -3.149 -7.464 -11.630 1.00 86.56 132 ARG A CA 1
ATOM 1020 C C . ARG A 1 132 ? -2.419 -8.327 -10.600 1.00 86.56 132 ARG A C 1
ATOM 1022 O O . ARG A 1 132 ? -2.961 -9.363 -10.208 1.00 86.56 132 ARG A O 1
ATOM 1029 N N . ASN A 1 133 ? -1.222 -7.932 -10.162 1.00 90.12 133 ASN A N 1
ATOM 1030 C CA . ASN A 1 133 ? -0.354 -8.735 -9.288 1.00 90.12 133 ASN A CA 1
ATOM 1031 C C . ASN A 1 133 ? 0.001 -8.057 -7.959 1.00 90.12 133 ASN A C 1
ATOM 1033 O O . ASN A 1 133 ? 0.634 -8.682 -7.107 1.00 90.12 133 ASN A O 1
ATOM 1037 N N . SER A 1 134 ? -0.435 -6.824 -7.745 1.00 92.62 134 SER A N 1
ATOM 1038 C CA . SER A 1 134 ? -0.369 -6.130 -6.472 1.00 92.62 134 SER A CA 1
ATOM 1039 C C . SER A 1 134 ? -1.620 -5.308 -6.246 1.00 92.62 134 SER A C 1
ATOM 1041 O O . SER A 1 134 ? -2.263 -4.812 -7.173 1.00 92.62 134 SER A O 1
ATOM 1043 N N . GLY A 1 135 ? -1.972 -5.154 -4.980 1.00 91.81 135 GLY A N 1
ATOM 1044 C CA . GLY A 1 135 ? -3.203 -4.481 -4.642 1.00 91.81 135 GLY A CA 1
ATOM 1045 C C . GLY A 1 135 ? -3.475 -4.410 -3.162 1.00 91.81 135 GLY A C 1
ATOM 1046 O O . GLY A 1 135 ? -2.641 -4.775 -2.331 1.00 91.81 135 GLY A O 1
ATOM 1047 N N . TYR A 1 136 ? -4.672 -3.948 -2.840 1.00 90.25 136 TYR A N 1
ATOM 1048 C CA . TYR A 1 136 ? -5.074 -3.681 -1.473 1.00 90.25 136 TYR A CA 1
ATOM 1049 C C . TYR A 1 136 ? -6.555 -3.949 -1.219 1.00 90.25 136 TYR A C 1
ATOM 1051 O O . TYR A 1 136 ? -7.392 -4.008 -2.120 1.00 90.25 136 TYR A O 1
ATOM 1059 N N . PHE A 1 137 ? -6.863 -4.125 0.060 1.00 87.31 137 PHE A N 1
ATOM 1060 C CA . PHE A 1 137 ? -8.187 -4.384 0.588 1.00 87.31 137 PHE A CA 1
ATOM 1061 C C . PHE A 1 137 ? -8.428 -3.509 1.818 1.00 87.31 137 PHE A C 1
ATOM 1063 O O . PHE A 1 137 ? -7.764 -3.674 2.844 1.00 87.31 137 PHE A O 1
ATOM 1070 N N . ASN A 1 138 ? -9.412 -2.617 1.733 1.00 87.56 138 ASN A N 1
ATOM 1071 C CA . ASN A 1 138 ? -9.820 -1.742 2.829 1.00 87.56 138 ASN A CA 1
ATOM 1072 C C . ASN A 1 138 ? -10.636 -2.496 3.881 1.00 87.56 138 ASN A C 1
ATOM 1074 O O . ASN A 1 138 ? -11.637 -3.138 3.573 1.00 87.56 138 ASN A O 1
ATOM 1078 N N . ALA A 1 139 ? -10.229 -2.385 5.145 1.00 87.75 139 ALA A N 1
ATOM 1079 C CA . ALA A 1 139 ? -10.873 -3.049 6.273 1.00 87.75 139 ALA A CA 1
ATOM 1080 C C . ALA A 1 139 ? -11.594 -2.079 7.222 1.00 87.75 139 ALA A C 1
ATOM 1082 O O . ALA A 1 139 ? -12.649 -2.398 7.779 1.00 87.75 139 ALA A O 1
ATOM 1083 N N . LEU A 1 140 ? -11.012 -0.903 7.427 1.00 90.25 140 LEU A N 1
ATOM 1084 C CA . LEU A 1 140 ? -11.545 0.163 8.260 1.00 90.25 140 LEU A CA 1
ATOM 1085 C C . LEU A 1 140 ? -11.507 1.470 7.480 1.00 90.25 140 LEU A C 1
ATOM 1087 O O . LEU A 1 140 ? -10.611 1.674 6.662 1.00 90.25 140 LEU A O 1
ATOM 1091 N N . LYS A 1 141 ? -12.425 2.373 7.811 1.00 90.25 141 LYS A N 1
ATOM 1092 C CA . LYS A 1 141 ? -12.419 3.742 7.308 1.00 90.25 141 LYS A CA 1
ATOM 1093 C C . LYS A 1 141 ? -12.668 4.748 8.417 1.00 90.25 141 LYS A C 1
ATOM 1095 O O . LYS A 1 141 ? -13.350 4.444 9.395 1.00 90.25 141 LYS A O 1
ATOM 1100 N N . CYS A 1 142 ? -12.133 5.938 8.225 1.00 91.56 142 CYS A N 1
ATOM 1101 C CA . CYS A 1 142 ? -12.423 7.140 8.975 1.00 91.56 142 CYS A CA 1
ATOM 1102 C C . CYS A 1 142 ? -12.791 8.222 7.961 1.00 91.56 142 CYS A C 1
ATOM 1104 O O . CYS A 1 142 ? -12.021 8.496 7.046 1.00 91.56 142 CYS A O 1
ATOM 1106 N N . ASP A 1 143 ? -13.969 8.811 8.117 1.00 90.44 143 ASP A N 1
ATOM 1107 C CA . ASP A 1 143 ? -14.452 9.886 7.259 1.00 90.44 143 ASP A CA 1
ATOM 1108 C C . ASP A 1 143 ? -14.961 11.015 8.152 1.00 90.44 143 ASP A C 1
ATOM 1110 O O . ASP A 1 143 ? -15.897 10.849 8.938 1.00 90.44 143 ASP A O 1
ATOM 1114 N N . THR A 1 144 ? -14.261 12.142 8.108 1.00 90.00 144 THR A N 1
ATOM 1115 C CA . THR A 1 144 ? -14.518 13.310 8.947 1.00 90.00 144 THR A CA 1
ATOM 1116 C C . THR A 1 144 ? -14.464 14.567 8.091 1.00 90.00 144 THR A C 1
ATOM 1118 O O . THR A 1 144 ? -13.828 14.602 7.041 1.00 90.00 144 THR A O 1
ATOM 1121 N N . ASN A 1 145 ? -15.011 15.669 8.603 1.00 84.12 145 ASN A N 1
ATOM 1122 C CA . ASN A 1 145 ? -14.900 16.971 7.936 1.00 84.12 145 ASN A CA 1
ATOM 1123 C C . ASN A 1 145 ? -13.443 17.440 7.733 1.00 84.12 145 ASN A C 1
ATOM 1125 O O . ASN A 1 145 ? -13.202 18.339 6.931 1.00 84.12 145 ASN A O 1
ATOM 1129 N N . GLY A 1 146 ? -12.485 16.901 8.497 1.00 84.00 146 GLY A N 1
ATOM 1130 C CA . GLY A 1 146 ? -11.082 17.318 8.460 1.00 84.00 146 GLY A CA 1
ATOM 1131 C C . GLY A 1 146 ? -10.179 16.416 7.624 1.00 84.00 146 GLY A C 1
ATOM 1132 O O . GLY A 1 146 ? -9.129 16.870 7.162 1.00 84.00 146 GLY A O 1
ATOM 1133 N N . SER A 1 147 ? -10.555 15.154 7.434 1.00 91.12 147 SER A N 1
ATOM 1134 C CA . SER A 1 147 ? -9.750 14.144 6.751 1.00 91.12 147 SER A CA 1
ATOM 1135 C C . SER A 1 147 ? -10.559 12.893 6.438 1.00 91.12 147 SER A C 1
ATOM 1137 O O . SER A 1 147 ? -11.513 12.559 7.142 1.00 91.12 147 SER A O 1
ATOM 1139 N N . TYR A 1 148 ? -10.073 12.163 5.446 1.00 91.00 148 TYR A N 1
ATOM 1140 C CA . TYR A 1 148 ? -10.475 10.806 5.128 1.00 91.00 148 TYR A CA 1
ATOM 1141 C C . TYR A 1 148 ? -9.286 9.868 5.333 1.00 91.00 148 TYR A C 1
ATOM 1143 O O . TYR A 1 148 ? -8.157 10.241 5.022 1.00 91.00 148 TYR A O 1
ATOM 1151 N N . ALA A 1 149 ? -9.496 8.658 5.836 1.00 92.62 149 ALA A N 1
ATOM 1152 C CA . ALA A 1 149 ? -8.441 7.661 5.928 1.00 92.62 149 ALA A CA 1
ATOM 1153 C C . ALA A 1 149 ? -8.985 6.236 5.894 1.00 92.62 149 ALA A C 1
ATOM 1155 O O . ALA A 1 149 ? -10.109 5.968 6.318 1.00 92.62 149 ALA A O 1
ATOM 1156 N N . VAL A 1 150 ? -8.144 5.302 5.469 1.00 92.12 150 VAL A N 1
ATOM 1157 C CA . VAL A 1 150 ? -8.448 3.873 5.454 1.00 92.12 150 VAL A CA 1
ATOM 1158 C C . VAL A 1 150 ? -7.316 3.064 6.066 1.00 92.12 150 VAL A C 1
ATOM 1160 O O . VAL A 1 150 ? -6.152 3.462 6.038 1.00 92.12 150 VAL A O 1
ATOM 1163 N N . LEU A 1 151 ? -7.674 1.918 6.641 1.00 93.31 151 LEU A N 1
ATOM 1164 C CA . LEU A 1 151 ? -6.729 0.887 7.060 1.00 93.31 151 LEU A CA 1
ATOM 1165 C C . LEU A 1 151 ? -7.126 -0.432 6.426 1.00 93.31 151 LEU A C 1
ATOM 1167 O O . LEU A 1 151 ? -8.307 -0.790 6.406 1.00 93.31 151 LEU A O 1
ATOM 1171 N N . GLY A 1 152 ? -6.139 -1.197 5.990 1.00 92.31 152 GLY A N 1
ATOM 1172 C CA . GLY A 1 152 ? -6.398 -2.412 5.246 1.00 92.31 152 GLY A CA 1
ATOM 1173 C C . GLY A 1 152 ? -5.201 -3.335 5.153 1.00 92.31 152 GLY A C 1
ATOM 1174 O O . GLY A 1 152 ? -4.271 -3.274 5.955 1.00 92.31 152 GLY A O 1
ATOM 1175 N N . ILE A 1 153 ? -5.253 -4.212 4.161 1.00 92.88 153 ILE A N 1
ATOM 1176 C CA . ILE A 1 153 ? -4.159 -5.098 3.781 1.00 92.88 153 ILE A CA 1
ATOM 1177 C C . ILE A 1 153 ? -3.696 -4.709 2.384 1.00 92.88 153 ILE A C 1
ATOM 1179 O O . ILE A 1 153 ? -4.532 -4.506 1.515 1.00 92.88 153 ILE A O 1
ATOM 1183 N N . ALA A 1 154 ? -2.389 -4.635 2.177 1.00 94.19 154 ALA A N 1
ATOM 1184 C CA . ALA A 1 154 ? -1.763 -4.457 0.875 1.00 94.19 154 ALA A CA 1
ATOM 1185 C C . ALA A 1 154 ? -0.826 -5.635 0.602 1.00 94.19 154 ALA A C 1
ATOM 1187 O O . ALA A 1 154 ? -0.232 -6.191 1.533 1.00 94.19 154 ALA A O 1
ATOM 1188 N N . ALA A 1 155 ? -0.699 -6.039 -0.657 1.00 94.56 155 ALA A N 1
ATOM 1189 C CA . ALA A 1 155 ? 0.194 -7.122 -1.034 1.00 94.56 155 ALA A CA 1
ATOM 1190 C C . ALA A 1 155 ? 0.768 -6.952 -2.439 1.00 94.56 155 ALA A C 1
ATOM 1192 O O . ALA A 1 155 ? 0.118 -6.407 -3.331 1.00 94.56 155 ALA A O 1
ATOM 1193 N N . LEU A 1 156 ? 1.978 -7.479 -2.620 1.00 94.12 156 LEU A N 1
ATOM 1194 C CA . LEU A 1 156 ? 2.605 -7.731 -3.912 1.00 94.12 156 LEU A CA 1
ATOM 1195 C C . LEU A 1 156 ? 2.798 -9.243 -4.031 1.00 94.12 156 LEU A C 1
ATOM 1197 O O . LEU A 1 156 ? 3.352 -9.874 -3.128 1.00 94.12 156 LEU A O 1
ATOM 1201 N N . ASN A 1 157 ? 2.351 -9.840 -5.133 1.00 92.31 157 ASN A N 1
ATOM 1202 C CA . ASN A 1 157 ? 2.766 -11.197 -5.476 1.00 92.31 157 ASN A CA 1
ATOM 1203 C C . ASN A 1 157 ? 4.279 -11.237 -5.753 1.00 92.31 157 ASN A C 1
ATOM 1205 O O . ASN A 1 157 ? 4.910 -10.205 -5.945 1.00 92.31 157 ASN A O 1
ATOM 1209 N N . HIS A 1 158 ? 4.841 -12.444 -5.797 1.00 87.94 158 HIS A N 1
ATOM 1210 C CA . HIS A 1 158 ? 6.209 -12.672 -6.261 1.00 87.94 158 HIS A CA 1
ATOM 1211 C C . HIS A 1 158 ? 6.455 -12.040 -7.639 1.00 87.94 158 HIS A C 1
ATOM 1213 O O . HIS A 1 158 ? 5.590 -12.131 -8.515 1.00 87.94 158 HIS A O 1
ATOM 1219 N N . GLY A 1 159 ? 7.649 -11.479 -7.844 1.00 85.12 159 GLY A N 1
ATOM 1220 C CA . GLY A 1 159 ? 8.075 -11.008 -9.159 1.00 85.12 159 GLY A CA 1
ATOM 1221 C C . GLY A 1 159 ? 7.477 -9.656 -9.554 1.00 85.12 159 GLY A C 1
ATOM 1222 O O . GLY A 1 159 ? 7.464 -9.322 -10.736 1.00 85.12 159 GLY A O 1
ATOM 1223 N N . VAL A 1 160 ? 6.943 -8.892 -8.596 1.00 88.00 160 VAL A N 1
ATOM 1224 C CA . VAL A 1 160 ? 6.283 -7.613 -8.868 1.00 88.00 160 VAL A CA 1
ATOM 1225 C C . VAL A 1 160 ? 7.187 -6.453 -8.486 1.00 88.00 160 VAL A C 1
ATOM 1227 O O . VAL A 1 160 ? 7.580 -6.301 -7.327 1.00 88.00 160 VAL A O 1
ATOM 1230 N N . CYS A 1 161 ? 7.434 -5.596 -9.468 1.00 88.62 161 CYS A N 1
ATOM 1231 C CA . CYS A 1 161 ? 7.942 -4.249 -9.278 1.00 88.62 161 CYS A CA 1
ATOM 1232 C C . CYS A 1 161 ? 6.753 -3.289 -9.210 1.00 88.62 161 CYS A C 1
ATOM 1234 O O . CYS A 1 161 ? 6.017 -3.175 -10.187 1.00 88.62 161 CYS A O 1
ATOM 1236 N N . TYR A 1 162 ? 6.570 -2.607 -8.079 1.00 91.38 162 TYR A N 1
ATOM 1237 C CA . TYR A 1 162 ? 5.649 -1.484 -7.942 1.00 91.38 162 TYR A CA 1
ATOM 1238 C C . TYR A 1 162 ? 6.440 -0.178 -8.082 1.00 91.38 162 TYR A C 1
ATOM 1240 O O . TYR A 1 162 ? 7.034 0.269 -7.094 1.00 91.38 162 TYR A O 1
ATOM 1248 N N . PRO A 1 163 ? 6.521 0.396 -9.300 1.00 88.44 163 PRO A N 1
ATOM 1249 C CA . PRO A 1 163 ? 7.544 1.377 -9.645 1.00 88.44 163 PRO A CA 1
ATOM 1250 C C . PRO A 1 163 ? 7.478 2.636 -8.795 1.00 88.44 163 PRO A C 1
ATOM 1252 O O . PRO A 1 163 ? 6.435 2.957 -8.231 1.00 88.44 163 PRO A O 1
ATOM 1255 N N . ALA A 1 164 ? 8.574 3.392 -8.783 1.00 88.06 164 ALA A N 1
ATOM 1256 C CA . ALA A 1 164 ? 8.646 4.659 -8.070 1.00 88.06 164 ALA A CA 1
ATOM 1257 C C . ALA A 1 164 ? 7.493 5.609 -8.441 1.00 88.06 164 ALA A C 1
ATOM 1259 O O . ALA A 1 164 ? 7.326 6.002 -9.597 1.00 88.06 164 ALA A O 1
ATOM 1260 N N . HIS A 1 165 ? 6.720 6.003 -7.439 1.00 87.12 165 HIS A N 1
ATOM 1261 C CA . HIS A 1 165 ? 5.554 6.871 -7.577 1.00 87.12 165 HIS A CA 1
ATOM 1262 C C . HIS A 1 165 ? 5.467 7.819 -6.385 1.00 87.12 165 HIS A C 1
ATOM 1264 O O . HIS A 1 165 ? 6.204 7.682 -5.405 1.00 87.12 165 HIS A O 1
ATOM 1270 N N . ARG A 1 166 ? 4.581 8.810 -6.487 1.00 86.88 166 ARG A N 1
ATOM 1271 C CA . ARG A 1 166 ? 4.289 9.746 -5.401 1.00 86.88 166 ARG A CA 1
ATOM 1272 C C . ARG A 1 166 ? 2.817 10.137 -5.386 1.00 86.88 166 ARG A C 1
ATOM 1274 O O . ARG A 1 166 ? 2.145 10.128 -6.418 1.00 86.88 166 ARG A O 1
ATOM 1281 N N . HIS A 1 167 ? 2.370 10.562 -4.216 1.00 88.00 167 HIS A N 1
ATOM 1282 C CA . HIS A 1 167 ? 1.075 11.186 -3.979 1.00 88.00 167 HIS A CA 1
ATOM 1283 C C . HIS A 1 167 ? 1.179 12.124 -2.776 1.00 88.00 167 HIS A C 1
ATOM 1285 O O . HIS A 1 167 ? 2.007 11.910 -1.890 1.00 88.00 167 HIS A O 1
ATOM 1291 N N . ASP A 1 168 ? 0.323 13.139 -2.702 1.00 89.25 168 ASP A N 1
ATOM 1292 C CA . ASP A 1 168 ? 0.324 14.124 -1.605 1.00 89.25 168 ASP A CA 1
ATOM 1293 C C . ASP A 1 168 ? -0.368 13.581 -0.343 1.00 89.25 168 ASP A C 1
ATOM 1295 O O . ASP A 1 168 ? -0.340 14.184 0.736 1.00 89.25 168 ASP A O 1
ATOM 1299 N N . ASN A 1 169 ? -1.016 12.428 -0.477 1.00 91.56 169 ASN A N 1
ATOM 1300 C CA . ASN A 1 169 ? -1.631 11.694 0.612 1.00 91.56 169 ASN A CA 1
ATOM 1301 C C . ASN A 1 169 ? -0.581 11.043 1.513 1.00 91.56 169 ASN A C 1
ATOM 1303 O O . ASN A 1 169 ? 0.523 10.716 1.089 1.00 91.56 169 ASN A O 1
ATOM 1307 N N . GLN A 1 170 ? -0.954 10.849 2.771 1.00 94.94 170 GLN A N 1
ATOM 1308 C CA . GLN A 1 170 ? -0.138 10.173 3.765 1.00 94.94 170 GLN A CA 1
ATOM 1309 C C . GLN A 1 170 ? -0.307 8.664 3.606 1.00 94.94 170 GLN A C 1
ATOM 1311 O O . GLN A 1 170 ? -1.434 8.197 3.456 1.00 94.94 170 GLN A O 1
ATOM 1316 N N . GLU A 1 171 ? 0.775 7.899 3.679 1.00 95.31 171 GLU A N 1
ATOM 1317 C CA . GLU A 1 171 ? 0.700 6.444 3.572 1.00 95.31 171 GLU A CA 1
ATOM 1318 C C . GLU A 1 171 ? 1.701 5.752 4.496 1.00 95.31 171 GLU A C 1
ATOM 1320 O O . GLU A 1 171 ? 2.829 6.203 4.670 1.00 95.31 171 GLU A O 1
ATOM 1325 N N . ALA A 1 172 ? 1.295 4.660 5.134 1.00 95.75 172 ALA A N 1
ATOM 1326 C CA . ALA A 1 172 ? 2.184 3.869 5.970 1.00 95.75 172 ALA A CA 1
ATOM 1327 C C . ALA A 1 172 ? 1.937 2.374 5.812 1.00 95.75 172 ALA A C 1
ATOM 1329 O O . ALA A 1 172 ? 0.796 1.943 5.656 1.00 95.75 172 ALA A O 1
ATOM 1330 N N . TYR A 1 173 ? 3.003 1.586 5.942 1.00 95.56 173 TYR A N 1
ATOM 1331 C CA . TYR A 1 173 ? 2.939 0.129 5.886 1.00 95.56 173 TYR A CA 1
ATOM 1332 C C . TYR A 1 173 ? 3.611 -0.518 7.089 1.00 95.56 173 TYR A C 1
ATOM 1334 O O . TYR A 1 173 ? 4.693 -0.117 7.515 1.00 95.56 173 TYR A O 1
ATOM 1342 N N . TRP A 1 174 ? 2.989 -1.582 7.580 1.00 93.56 174 TRP A N 1
ATOM 1343 C CA . TRP A 1 174 ? 3.560 -2.529 8.526 1.00 93.56 174 TRP A CA 1
ATOM 1344 C C . TRP A 1 174 ? 3.622 -3.877 7.824 1.00 93.56 174 TRP A C 1
ATOM 1346 O O . TRP A 1 174 ? 2.588 -4.522 7.624 1.00 93.56 174 TRP A O 1
ATOM 1356 N N . GLN A 1 175 ? 4.813 -4.309 7.416 1.00 92.56 175 GLN A N 1
ATOM 1357 C CA . GLN A 1 175 ? 4.948 -5.609 6.771 1.00 92.56 175 GLN A CA 1
ATOM 1358 C C . GLN A 1 175 ? 4.620 -6.719 7.787 1.00 92.56 175 GLN A C 1
ATOM 1360 O O . GLN A 1 175 ? 4.969 -6.692 8.961 1.00 92.56 175 GLN A O 1
ATOM 1365 N N . ILE A 1 176 ? 3.847 -7.713 7.379 1.00 90.75 176 ILE A N 1
ATOM 1366 C CA . ILE A 1 176 ? 3.429 -8.805 8.275 1.00 90.75 176 ILE A CA 1
ATOM 1367 C C . ILE A 1 176 ? 3.913 -10.160 7.780 1.00 90.75 176 ILE A C 1
ATOM 1369 O O . ILE A 1 176 ? 3.874 -11.160 8.516 1.00 90.75 176 ILE A O 1
ATOM 1373 N N . ALA A 1 177 ? 4.369 -10.215 6.528 1.00 90.38 177 ALA A N 1
ATOM 1374 C CA . ALA A 1 177 ? 4.956 -11.409 5.967 1.00 90.38 177 ALA A CA 1
ATOM 1375 C C . ALA A 1 177 ? 5.701 -11.187 4.657 1.00 90.38 177 ALA A C 1
ATOM 1377 O O . ALA A 1 177 ? 5.462 -10.213 3.942 1.00 90.38 177 ALA A O 1
ATOM 1378 N N . GLY A 1 178 ? 6.504 -12.206 4.350 1.00 89.25 178 GLY A N 1
ATOM 1379 C CA . GLY A 1 178 ? 7.237 -12.327 3.107 1.00 89.25 178 GLY A CA 1
ATOM 1380 C C . GLY A 1 178 ? 8.409 -11.348 3.025 1.00 89.25 178 GLY A C 1
ATOM 1381 O O . GLY A 1 178 ? 8.537 -10.489 3.900 1.00 89.25 178 GLY A O 1
ATOM 1382 N N . PRO A 1 179 ? 9.320 -11.527 2.068 1.00 89.19 179 PRO A N 1
ATOM 1383 C CA . PRO A 1 179 ? 10.396 -10.598 1.787 1.00 89.19 179 PRO A CA 1
ATOM 1384 C C . PRO A 1 179 ? 9.938 -9.445 0.886 1.00 89.19 179 PRO A C 1
ATOM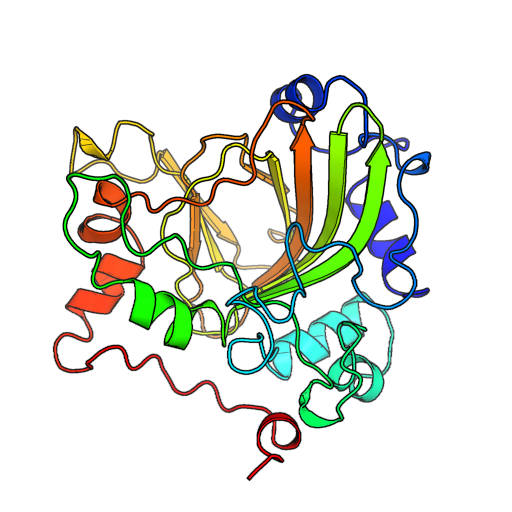 1386 O O . PRO A 1 179 ? 8.889 -9.498 0.250 1.00 89.19 179 PRO A O 1
ATOM 1389 N N . GLY A 1 180 ? 10.748 -8.397 0.831 1.00 88.88 180 GLY A N 1
ATOM 1390 C CA . GLY A 1 180 ? 10.619 -7.368 -0.190 1.00 88.88 180 GLY A CA 1
ATOM 1391 C C . GLY A 1 180 ? 11.473 -6.150 0.107 1.00 88.88 180 GLY A C 1
ATOM 1392 O O . GLY A 1 180 ? 12.051 -6.006 1.193 1.00 88.88 180 GLY A O 1
ATOM 1393 N N . TRP A 1 181 ? 11.550 -5.275 -0.881 1.00 90.94 181 TRP A N 1
ATOM 1394 C CA . TRP A 1 181 ? 12.291 -4.031 -0.814 1.00 90.94 181 TRP A CA 1
ATOM 1395 C C . TRP A 1 181 ? 11.347 -2.846 -0.697 1.00 90.94 181 TRP A C 1
ATOM 1397 O O . TRP A 1 181 ? 10.388 -2.723 -1.455 1.00 90.94 181 TRP A O 1
ATOM 1407 N N . TRP A 1 182 ? 11.693 -1.948 0.215 1.00 91.81 182 TRP A N 1
ATOM 1408 C CA . TRP A 1 182 ? 11.110 -0.622 0.345 1.00 91.81 182 TRP A CA 1
ATOM 1409 C C . TRP A 1 182 ? 12.171 0.393 -0.030 1.00 91.81 182 TRP A C 1
ATOM 1411 O O . TRP A 1 182 ? 13.232 0.442 0.604 1.00 91.81 182 TRP A O 1
ATOM 1421 N N . LYS A 1 183 ? 11.902 1.199 -1.052 1.00 91.31 183 LYS A N 1
ATOM 1422 C CA . LYS A 1 183 ? 12.843 2.217 -1.524 1.00 91.31 183 LYS A CA 1
ATOM 1423 C C . LYS A 1 183 ? 12.177 3.578 -1.456 1.00 91.31 183 LYS A C 1
ATOM 1425 O O . LYS A 1 183 ? 11.045 3.731 -1.902 1.00 91.31 183 LYS A O 1
ATOM 1430 N N . THR A 1 184 ? 12.889 4.566 -0.925 1.00 89.50 184 THR A N 1
ATOM 1431 C CA . THR A 1 184 ? 12.461 5.967 -0.952 1.00 89.50 184 THR A CA 1
ATOM 1432 C C . THR A 1 184 ? 13.502 6.808 -1.667 1.00 89.50 184 THR A C 1
ATOM 1434 O O . THR A 1 184 ? 14.713 6.688 -1.437 1.00 89.50 184 THR A O 1
ATOM 1437 N N . TRP A 1 185 ? 13.023 7.685 -2.535 1.00 86.94 185 TRP A N 1
ATOM 1438 C CA . TRP A 1 185 ? 13.852 8.428 -3.470 1.00 86.94 185 TRP A CA 1
ATOM 1439 C C . TRP A 1 185 ? 13.826 9.920 -3.145 1.00 86.94 185 TRP A C 1
ATOM 1441 O O . TRP A 1 185 ? 12.804 10.434 -2.689 1.00 86.94 185 TRP A O 1
ATOM 1451 N N . PRO A 1 186 ? 14.944 10.635 -3.347 1.00 81.50 186 PRO A N 1
ATOM 1452 C CA . PRO A 1 186 ? 14.968 12.073 -3.138 1.00 81.50 186 PRO A CA 1
ATOM 1453 C C . PRO A 1 186 ? 14.106 12.763 -4.199 1.00 81.50 186 PRO A C 1
ATOM 1455 O O . PRO A 1 186 ? 14.188 12.418 -5.375 1.00 81.50 186 PRO A O 1
ATOM 1458 N N . GLU A 1 187 ? 13.352 13.793 -3.814 1.00 72.44 187 GLU A N 1
ATOM 1459 C CA . GLU A 1 187 ? 12.569 14.603 -4.765 1.00 72.44 187 GLU A CA 1
ATOM 1460 C C . GLU A 1 187 ? 13.433 15.191 -5.890 1.00 72.44 187 GLU A C 1
ATOM 1462 O O . GLU A 1 187 ? 13.001 15.278 -7.033 1.00 72.44 187 GLU A O 1
ATOM 1467 N N . SER A 1 188 ? 14.695 15.508 -5.584 1.00 68.19 188 SER A N 1
ATOM 1468 C CA . SER A 1 188 ? 15.679 16.039 -6.540 1.00 68.19 188 SER A CA 1
ATOM 1469 C C . SER A 1 188 ? 16.264 15.005 -7.510 1.00 68.19 188 SER A C 1
ATOM 1471 O O . SER A 1 188 ? 17.167 15.343 -8.276 1.00 68.19 188 SER A O 1
ATOM 1473 N N . PHE A 1 189 ? 15.793 13.751 -7.505 1.00 65.00 189 PHE A N 1
ATOM 1474 C CA . PHE A 1 189 ? 16.299 12.729 -8.425 1.00 65.00 189 PHE A CA 1
ATOM 1475 C C . PHE A 1 189 ? 16.132 13.147 -9.894 1.00 65.00 189 PHE A C 1
ATOM 1477 O O . PHE A 1 189 ? 17.033 12.906 -10.695 1.00 65.00 189 PHE A O 1
ATOM 1484 N N . SER A 1 190 ? 15.030 13.825 -10.244 1.00 59.38 190 SER A N 1
ATOM 1485 C CA . SER A 1 190 ? 14.796 14.333 -11.607 1.00 59.38 190 SER A CA 1
ATOM 1486 C C . SER A 1 190 ? 15.927 15.233 -12.111 1.00 59.38 190 SER A C 1
ATOM 1488 O O . SER A 1 190 ? 16.251 15.209 -13.295 1.00 59.38 190 SER A O 1
ATOM 1490 N N . ASP A 1 191 ? 16.574 15.971 -11.206 1.00 63.38 191 ASP A N 1
ATOM 1491 C CA . ASP A 1 191 ? 17.654 16.907 -11.523 1.00 63.38 191 ASP A CA 1
ATOM 1492 C C . ASP A 1 191 ? 19.038 16.237 -11.487 1.00 63.38 191 ASP A C 1
ATOM 1494 O O . ASP A 1 191 ? 20.037 16.812 -11.932 1.00 63.38 191 ASP A O 1
ATOM 1498 N N . LYS A 1 192 ? 19.129 15.030 -10.911 1.00 66.19 192 LYS A N 1
ATOM 1499 C CA .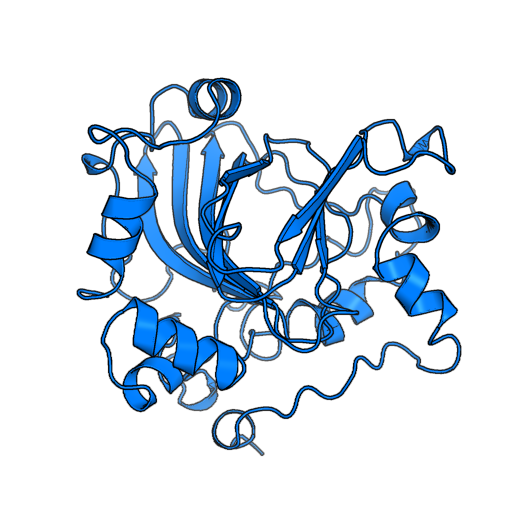 LYS A 1 192 ? 20.378 14.303 -10.650 1.00 66.19 192 LYS A CA 1
ATOM 1500 C C . LYS A 1 192 ? 20.201 12.799 -10.923 1.00 66.19 192 LYS A C 1
ATOM 1502 O O . LYS A 1 192 ? 20.097 12.012 -9.980 1.00 66.19 192 LYS A O 1
ATOM 1507 N N . PRO A 1 193 ? 20.297 12.377 -12.196 1.00 57.91 193 PRO A N 1
ATOM 1508 C CA . PRO A 1 193 ? 19.926 11.039 -12.687 1.00 57.91 193 PRO A CA 1
ATOM 1509 C C . PRO A 1 193 ? 20.697 9.837 -12.089 1.00 57.91 193 PRO A C 1
ATOM 1511 O O . PRO A 1 193 ? 20.354 8.685 -12.324 1.00 57.91 193 PRO A O 1
ATOM 1514 N N . ASN A 1 194 ? 21.748 10.082 -11.297 1.00 62.81 194 ASN A N 1
ATOM 1515 C CA . ASN A 1 194 ? 22.601 9.049 -10.691 1.00 62.81 194 ASN A CA 1
ATOM 1516 C C . ASN A 1 194 ? 22.473 8.973 -9.160 1.00 62.81 194 ASN A C 1
ATOM 1518 O O . ASN A 1 194 ? 23.352 8.424 -8.488 1.00 62.81 194 ASN A O 1
ATOM 1522 N N . MET A 1 195 ? 21.441 9.584 -8.576 1.00 64.31 195 MET A N 1
ATOM 1523 C CA . MET A 1 195 ? 21.212 9.470 -7.137 1.00 64.31 195 MET A CA 1
ATOM 1524 C C . MET A 1 195 ? 20.804 8.036 -6.779 1.00 64.31 195 MET A C 1
ATOM 1526 O O . MET A 1 195 ? 20.170 7.334 -7.553 1.00 64.31 195 MET A O 1
ATOM 1530 N N . LYS A 1 196 ? 21.202 7.566 -5.599 1.00 68.00 196 LYS A N 1
ATOM 1531 C CA . LYS A 1 196 ? 20.680 6.313 -5.037 1.00 68.00 196 LYS A CA 1
ATOM 1532 C C . LYS A 1 196 ? 19.388 6.611 -4.266 1.00 68.00 196 LYS A C 1
ATOM 1534 O O . LYS A 1 196 ? 19.203 7.773 -3.877 1.00 68.00 196 LYS A O 1
ATOM 1539 N N . PRO A 1 197 ? 18.530 5.609 -3.991 1.00 73.69 197 PRO A N 1
ATOM 1540 C CA . PRO A 1 197 ? 17.531 5.760 -2.940 1.00 73.69 197 PRO A CA 1
ATOM 1541 C C . PRO A 1 197 ? 18.226 6.280 -1.681 1.00 73.69 197 PRO A C 1
ATOM 1543 O O . PRO A 1 197 ? 19.311 5.804 -1.332 1.00 73.69 197 PRO A O 1
ATOM 1546 N N . TYR A 1 198 ? 17.646 7.272 -1.010 1.00 78.56 198 TYR A N 1
ATOM 1547 C CA . TYR A 1 198 ? 18.225 7.724 0.258 1.00 78.56 198 TYR A CA 1
ATOM 1548 C C . TYR A 1 198 ? 17.873 6.755 1.398 1.00 78.56 198 TYR A C 1
ATOM 1550 O O . TYR A 1 198 ? 18.569 6.727 2.411 1.00 78.56 198 TYR A O 1
ATOM 1558 N N . SER A 1 199 ? 16.824 5.942 1.216 1.00 81.31 199 SER A N 1
ATOM 1559 C CA . SER A 1 199 ? 16.530 4.771 2.037 1.00 81.31 199 SER A CA 1
ATOM 1560 C C . SER A 1 199 ? 16.232 3.583 1.133 1.00 81.31 199 SER A C 1
ATOM 1562 O O . SER A 1 199 ? 15.434 3.681 0.201 1.00 81.31 199 SER A O 1
ATOM 1564 N N . GLU A 1 200 ? 16.868 2.459 1.430 1.00 86.19 200 GLU A N 1
ATOM 1565 C CA . GLU A 1 200 ? 16.612 1.170 0.805 1.00 86.19 200 GLU A CA 1
ATOM 1566 C C . GLU A 1 200 ? 16.619 0.122 1.916 1.00 86.19 200 GLU A C 1
ATOM 1568 O O . GLU A 1 200 ? 17.637 -0.125 2.567 1.00 86.19 200 GLU A O 1
ATOM 1573 N N . ILE A 1 201 ? 15.447 -0.442 2.189 1.00 86.62 201 ILE A N 1
ATOM 1574 C CA . ILE A 1 201 ? 15.239 -1.382 3.283 1.00 86.62 201 ILE A CA 1
ATOM 1575 C C . ILE A 1 201 ? 14.762 -2.690 2.680 1.00 86.62 201 ILE A C 1
ATOM 1577 O O . ILE A 1 201 ? 13.662 -2.765 2.137 1.0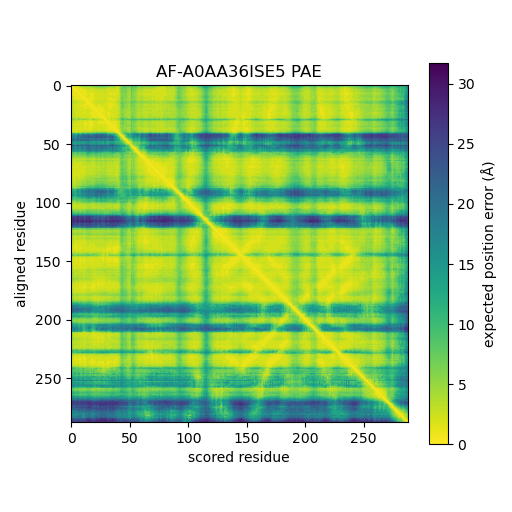0 86.62 201 ILE A O 1
ATOM 1581 N N . ARG A 1 202 ? 15.574 -3.736 2.827 1.00 87.19 202 ARG A N 1
ATOM 1582 C CA . ARG A 1 202 ? 15.141 -5.102 2.551 1.00 87.19 202 ARG A CA 1
ATOM 1583 C C . ARG A 1 202 ? 14.599 -5.733 3.822 1.00 87.19 202 ARG A C 1
ATOM 1585 O O . ARG A 1 202 ? 15.318 -5.846 4.815 1.00 87.19 202 ARG A O 1
ATOM 1592 N N . VAL A 1 203 ? 13.362 -6.198 3.767 1.00 84.81 203 VAL A N 1
ATOM 1593 C CA . VAL A 1 203 ? 12.794 -7.091 4.775 1.00 84.81 203 VAL A CA 1
ATOM 1594 C C . VAL A 1 203 ? 12.996 -8.512 4.268 1.00 84.81 203 VAL A C 1
ATOM 1596 O O . VAL A 1 203 ? 12.563 -8.841 3.170 1.00 84.81 203 VAL A O 1
ATOM 1599 N N . THR A 1 204 ? 13.695 -9.355 5.028 1.00 81.44 204 THR A N 1
ATOM 1600 C CA . THR A 1 204 ? 13.990 -10.750 4.633 1.00 81.44 204 THR A CA 1
ATOM 1601 C C . THR A 1 204 ? 13.439 -11.780 5.611 1.00 81.44 204 THR A C 1
ATOM 1603 O O . THR A 1 204 ? 13.466 -12.977 5.331 1.00 81.44 204 THR A O 1
ATOM 1606 N N . SER A 1 205 ? 12.942 -11.343 6.769 1.00 69.31 205 SER A N 1
ATOM 1607 C CA . SER A 1 205 ? 12.479 -12.232 7.826 1.00 69.31 205 SER A CA 1
ATOM 1608 C C . SER A 1 205 ? 11.254 -11.675 8.549 1.00 69.31 205 SER A C 1
ATOM 1610 O O . SER A 1 205 ? 11.011 -10.470 8.576 1.00 69.31 205 SER A O 1
ATOM 1612 N N . ALA A 1 206 ? 10.497 -12.557 9.207 1.00 62.12 206 ALA A N 1
ATOM 1613 C CA . ALA A 1 206 ? 9.359 -12.157 10.038 1.00 62.12 206 ALA A CA 1
ATOM 1614 C C . ALA A 1 206 ? 9.759 -11.248 11.219 1.00 62.12 206 ALA A C 1
ATOM 1616 O O . ALA A 1 206 ? 8.929 -10.479 11.693 1.00 62.12 206 ALA A O 1
ATOM 1617 N N . ASN A 1 207 ? 11.018 -11.316 11.670 1.00 58.25 207 ASN A N 1
ATOM 1618 C CA . ASN A 1 207 ? 11.540 -10.446 12.726 1.00 58.25 207 ASN A CA 1
ATOM 1619 C C . ASN A 1 207 ? 11.804 -9.019 12.219 1.00 58.25 207 ASN A C 1
ATOM 1621 O O . ASN A 1 207 ? 11.743 -8.078 13.004 1.00 58.25 207 ASN A O 1
ATOM 1625 N N . ASP A 1 208 ? 12.049 -8.855 10.916 1.00 59.28 208 ASP A N 1
ATOM 1626 C CA . ASP A 1 208 ? 12.167 -7.548 10.263 1.00 59.28 208 ASP A CA 1
ATOM 1627 C C . ASP A 1 208 ? 10.816 -6.996 9.799 1.00 59.28 208 ASP A C 1
ATOM 1629 O O . ASP A 1 208 ? 10.694 -5.791 9.595 1.00 59.28 208 ASP A O 1
ATOM 1633 N N . ALA A 1 209 ? 9.807 -7.861 9.644 1.00 57.34 209 ALA A N 1
ATOM 1634 C CA . ALA A 1 209 ? 8.532 -7.514 9.025 1.00 57.34 209 ALA A CA 1
ATOM 1635 C C . ALA A 1 209 ? 7.767 -6.425 9.794 1.00 57.34 209 ALA A C 1
ATOM 1637 O O . ALA A 1 209 ? 7.249 -5.514 9.171 1.00 57.34 209 ALA A O 1
ATOM 1638 N N . LEU A 1 210 ? 7.794 -6.385 11.128 1.00 60.12 210 LEU A N 1
ATOM 1639 C CA . LEU A 1 210 ? 7.045 -5.373 11.895 1.00 60.12 210 LEU A CA 1
ATOM 1640 C C . LEU A 1 210 ? 7.630 -3.944 11.842 1.00 60.12 210 LEU A C 1
ATOM 1642 O O . LEU A 1 210 ? 7.274 -3.104 12.671 1.00 60.12 210 LEU A O 1
ATOM 1646 N N . ARG A 1 211 ? 8.531 -3.642 10.902 1.00 72.38 211 ARG A N 1
ATOM 1647 C CA . ARG A 1 211 ? 9.007 -2.276 10.685 1.00 72.38 211 ARG A CA 1
ATOM 1648 C C . ARG A 1 211 ? 7.908 -1.447 10.028 1.00 72.38 211 ARG A C 1
ATOM 1650 O O . ARG A 1 211 ? 7.315 -1.833 9.027 1.00 72.38 211 ARG A O 1
ATOM 1657 N N . LEU A 1 212 ? 7.653 -0.294 10.631 1.00 87.25 212 LEU A N 1
ATOM 1658 C CA . LEU A 1 212 ? 6.818 0.752 10.069 1.00 87.25 212 LEU A CA 1
ATOM 1659 C C . LEU A 1 212 ? 7.584 1.464 8.947 1.00 87.25 212 LEU A C 1
ATOM 1661 O O . LEU A 1 212 ? 8.667 2.010 9.176 1.00 87.25 212 LEU A O 1
ATOM 1665 N N . HIS A 1 213 ? 6.979 1.523 7.769 1.00 91.94 213 HIS A N 1
ATOM 1666 C CA . HIS A 1 213 ? 7.440 2.298 6.625 1.00 91.94 213 HIS A CA 1
ATOM 1667 C C . HIS A 1 213 ? 6.527 3.515 6.476 1.00 91.94 213 HIS A C 1
ATOM 1669 O O . HIS A 1 213 ? 5.367 3.370 6.109 1.00 91.94 213 HIS A O 1
ATOM 1675 N N . ASN A 1 214 ? 7.028 4.703 6.828 1.00 92.81 214 ASN A N 1
ATOM 1676 C CA . ASN A 1 214 ? 6.281 5.958 6.716 1.00 92.81 214 ASN A CA 1
ATOM 1677 C C . ASN A 1 214 ? 6.546 6.601 5.351 1.00 92.81 214 ASN A C 1
ATOM 1679 O O . ASN A 1 214 ? 7.699 6.905 5.043 1.00 92.81 214 ASN A O 1
ATOM 1683 N N . HIS A 1 215 ? 5.492 6.874 4.589 1.00 93.62 215 HIS A N 1
ATOM 1684 C CA . HIS A 1 215 ? 5.516 7.650 3.354 1.00 93.62 215 HIS A CA 1
ATOM 1685 C C . HIS A 1 215 ? 4.697 8.930 3.559 1.00 93.62 215 HIS A C 1
ATOM 1687 O O . HIS A 1 215 ? 3.482 8.973 3.351 1.00 93.62 215 HIS A O 1
ATOM 1693 N N . ALA A 1 216 ? 5.362 9.980 4.047 1.00 93.12 216 ALA A N 1
ATOM 1694 C CA . ALA A 1 216 ? 4.742 11.298 4.131 1.00 93.12 216 ALA A CA 1
ATOM 1695 C C . ALA A 1 216 ? 4.367 11.797 2.724 1.00 93.12 216 ALA A C 1
ATOM 1697 O O . ALA A 1 216 ? 5.028 11.458 1.742 1.00 93.12 216 ALA A O 1
ATOM 1698 N N . GLY A 1 217 ? 3.303 12.595 2.632 1.00 91.25 217 GLY A N 1
ATOM 1699 C CA . GLY A 1 217 ? 2.831 13.137 1.355 1.00 91.25 217 GLY A CA 1
ATOM 1700 C C . GLY A 1 217 ? 3.937 13.837 0.557 1.00 91.25 217 GLY A C 1
ATOM 1701 O O . GLY A 1 217 ? 4.715 14.605 1.116 1.00 91.25 217 GLY A O 1
ATOM 1702 N N . GLY A 1 218 ? 4.002 13.552 -0.744 1.00 87.88 218 GLY A N 1
ATOM 1703 C CA . GLY A 1 218 ? 5.037 14.029 -1.666 1.00 87.88 218 GLY A CA 1
ATOM 1704 C C . GLY A 1 218 ? 6.247 13.097 -1.783 1.00 87.88 218 GLY A C 1
ATOM 1705 O O . GLY A 1 218 ? 6.972 13.159 -2.780 1.00 87.88 218 GLY A O 1
ATOM 1706 N N . LEU A 1 219 ? 6.438 12.175 -0.831 1.00 89.38 219 LEU A N 1
ATOM 1707 C CA . LEU A 1 219 ? 7.575 11.268 -0.852 1.00 89.38 219 LEU A CA 1
ATOM 1708 C C . LEU A 1 219 ? 7.499 10.295 -2.031 1.00 89.38 219 LEU A C 1
ATOM 1710 O O . LEU A 1 219 ? 6.524 9.559 -2.180 1.00 89.38 219 LEU A O 1
ATOM 1714 N N . ILE A 1 220 ? 8.573 10.222 -2.817 1.00 89.50 220 ILE A N 1
ATOM 1715 C CA . ILE A 1 220 ? 8.702 9.221 -3.875 1.00 89.50 220 ILE A CA 1
ATOM 1716 C C . ILE A 1 220 ? 9.108 7.886 -3.254 1.00 89.50 220 ILE A C 1
ATOM 1718 O O . ILE A 1 220 ? 10.150 7.791 -2.597 1.00 89.50 220 ILE A O 1
ATOM 1722 N N . HIS A 1 221 ? 8.323 6.846 -3.504 1.00 91.81 221 HIS A N 1
ATOM 1723 C CA . HIS A 1 221 ? 8.543 5.527 -2.927 1.00 91.81 221 HIS A CA 1
ATOM 1724 C C . HIS A 1 221 ? 8.220 4.394 -3.904 1.00 91.81 221 HIS A C 1
ATOM 1726 O O . HIS A 1 221 ? 7.561 4.588 -4.921 1.00 91.81 221 HIS A O 1
ATOM 1732 N N . GLU A 1 222 ? 8.765 3.215 -3.616 1.00 92.06 222 GLU A N 1
ATOM 1733 C CA . GLU A 1 222 ? 8.687 2.003 -4.435 1.00 92.06 222 GLU A CA 1
ATOM 1734 C C . GLU A 1 222 ? 8.636 0.765 -3.531 1.00 92.06 222 GLU A C 1
ATOM 1736 O O . GLU A 1 222 ? 9.305 0.716 -2.491 1.00 92.06 222 GLU A O 1
ATOM 1741 N N . MET A 1 223 ? 7.876 -0.243 -3.970 1.00 93.44 223 MET A N 1
ATOM 1742 C CA . MET A 1 223 ? 7.868 -1.589 -3.390 1.00 93.44 223 MET A CA 1
ATOM 1743 C C . MET A 1 223 ? 8.325 -2.599 -4.444 1.00 93.44 223 MET A C 1
ATOM 1745 O O . MET A 1 223 ? 7.903 -2.527 -5.596 1.00 93.44 223 MET A O 1
ATOM 1749 N N . ASP A 1 224 ? 9.174 -3.552 -4.076 1.00 90.38 224 ASP A N 1
ATOM 1750 C CA . ASP A 1 224 ? 9.781 -4.454 -5.058 1.00 90.38 224 ASP A CA 1
ATOM 1751 C C . ASP A 1 224 ? 9.982 -5.867 -4.494 1.00 90.38 224 ASP A C 1
ATOM 1753 O O . ASP A 1 224 ? 10.548 -6.055 -3.418 1.00 90.38 224 ASP A O 1
ATOM 1757 N N . THR A 1 225 ? 9.490 -6.854 -5.242 1.00 90.00 225 THR A N 1
ATOM 1758 C CA . THR A 1 225 ? 9.611 -8.303 -4.987 1.00 90.00 225 THR A CA 1
ATOM 1759 C C . THR A 1 225 ?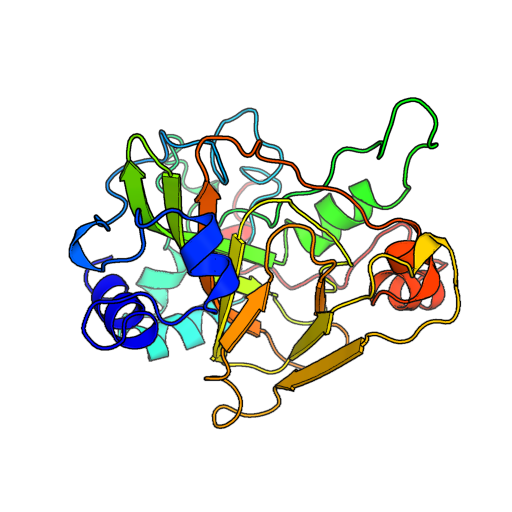 10.184 -9.044 -6.202 1.00 90.00 225 THR A C 1
ATOM 1761 O O . THR A 1 225 ? 10.121 -10.270 -6.276 1.00 90.00 225 THR A O 1
ATOM 1764 N N . THR A 1 226 ? 10.732 -8.315 -7.183 1.00 82.31 226 THR A N 1
ATOM 1765 C CA . THR A 1 226 ? 11.188 -8.851 -8.479 1.00 82.31 226 THR A CA 1
ATOM 1766 C C . THR A 1 226 ? 12.254 -9.935 -8.311 1.00 82.31 226 THR A C 1
ATOM 1768 O O . THR A 1 226 ? 12.259 -10.922 -9.040 1.00 82.31 226 THR A O 1
ATOM 1771 N N . PHE A 1 227 ? 13.131 -9.776 -7.316 1.00 76.25 227 PHE A N 1
ATOM 1772 C CA . PHE A 1 227 ? 14.262 -10.674 -7.055 1.00 76.25 227 PHE A CA 1
ATOM 1773 C C . PHE A 1 227 ? 14.080 -11.567 -5.823 1.00 76.25 227 PHE A C 1
ATOM 1775 O O . PHE A 1 227 ? 15.039 -12.193 -5.366 1.00 76.25 227 PHE A O 1
ATOM 1782 N N . ASP A 1 228 ? 12.888 -11.591 -5.236 1.00 77.38 228 ASP A N 1
ATOM 1783 C CA . ASP A 1 228 ? 12.596 -12.405 -4.062 1.00 77.38 228 ASP A CA 1
ATOM 1784 C C . ASP A 1 228 ? 11.721 -13.582 -4.464 1.00 77.38 228 ASP A C 1
ATOM 1786 O O . ASP A 1 228 ? 10.754 -13.367 -5.167 1.00 77.38 228 ASP A O 1
ATOM 1790 N N . ASP A 1 229 ? 11.968 -14.799 -3.975 1.00 74.19 229 ASP A N 1
ATOM 1791 C CA . ASP A 1 229 ? 11.199 -16.009 -4.343 1.00 74.19 229 ASP A CA 1
ATOM 1792 C C . ASP A 1 229 ? 9.772 -16.075 -3.752 1.00 74.19 229 ASP A C 1
ATOM 1794 O O . ASP A 1 229 ? 9.111 -17.123 -3.792 1.00 74.19 229 ASP A O 1
ATOM 1798 N N . ASP A 1 230 ? 9.299 -14.994 -3.133 1.00 81.69 230 ASP A N 1
ATOM 1799 C CA . ASP A 1 230 ? 8.064 -14.977 -2.353 1.00 81.69 230 ASP A CA 1
ATOM 1800 C C . ASP A 1 230 ? 7.337 -13.620 -2.460 1.00 81.69 230 ASP A C 1
ATOM 1802 O O . ASP A 1 230 ? 7.716 -12.763 -3.25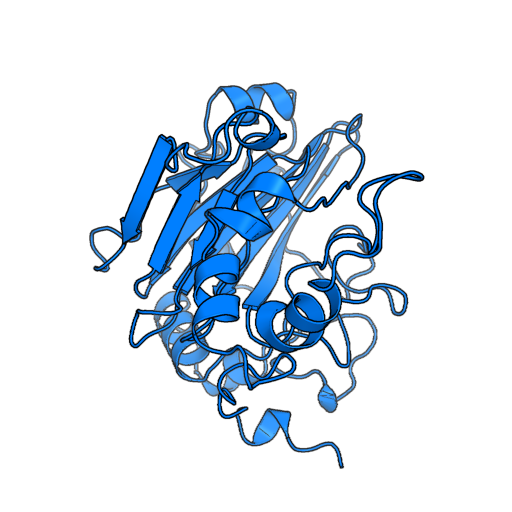1 1.00 81.69 230 ASP A O 1
ATOM 1806 N N . PHE A 1 231 ? 6.224 -13.460 -1.747 1.00 90.44 231 PHE A N 1
ATOM 1807 C CA . PHE A 1 231 ? 5.345 -12.282 -1.816 1.00 90.44 231 PHE A CA 1
ATOM 1808 C C . PHE A 1 231 ? 5.697 -11.230 -0.755 1.00 90.44 231 PHE A C 1
ATOM 1810 O O . PHE A 1 231 ? 6.400 -11.535 0.199 1.00 90.44 231 PHE A O 1
ATOM 1817 N N . LEU A 1 232 ? 5.106 -10.039 -0.842 1.00 92.50 232 LEU A N 1
ATOM 1818 C CA . LEU A 1 232 ? 5.053 -9.065 0.252 1.00 92.50 232 LEU A CA 1
ATOM 1819 C C . LEU A 1 232 ? 3.607 -8.934 0.730 1.00 92.50 232 LEU A C 1
ATOM 1821 O O . LEU A 1 232 ? 2.692 -8.795 -0.079 1.00 92.50 232 LEU A O 1
ATOM 1825 N N . LEU A 1 233 ? 3.386 -8.975 2.045 1.00 93.62 233 LEU A N 1
ATOM 1826 C CA . LEU A 1 233 ? 2.081 -8.723 2.660 1.00 93.62 233 LEU A CA 1
ATOM 1827 C C . LEU A 1 233 ? 2.238 -7.729 3.807 1.00 93.62 233 LEU A C 1
ATOM 1829 O O . LEU A 1 233 ? 3.031 -7.965 4.721 1.00 93.62 233 LEU A O 1
ATOM 1833 N N . ALA A 1 234 ? 1.439 -6.668 3.797 1.00 94.62 234 ALA A N 1
ATOM 1834 C CA . ALA A 1 234 ? 1.468 -5.609 4.792 1.00 94.62 234 ALA A CA 1
ATOM 1835 C C . ALA A 1 234 ? 0.061 -5.230 5.268 1.00 94.62 234 ALA A C 1
ATOM 1837 O O . ALA A 1 234 ? -0.919 -5.343 4.532 1.00 94.62 234 ALA A O 1
ATOM 1838 N N . VAL A 1 235 ? -0.031 -4.746 6.504 1.00 94.69 235 VAL A N 1
ATOM 1839 C CA . VAL A 1 235 ? -1.113 -3.839 6.898 1.00 94.69 235 VAL A CA 1
ATOM 1840 C C . VAL A 1 235 ? -0.739 -2.461 6.373 1.00 94.69 235 VAL A C 1
ATOM 1842 O O . VAL A 1 235 ? 0.416 -2.065 6.512 1.00 94.69 235 VAL A O 1
ATOM 1845 N N . TYR A 1 236 ? -1.685 -1.738 5.784 1.00 95.12 236 TYR A N 1
ATOM 1846 C CA . TYR A 1 236 ? -1.440 -0.375 5.321 1.00 95.12 236 TYR A CA 1
ATOM 1847 C C . TYR A 1 236 ? -2.434 0.611 5.919 1.00 95.12 236 TYR A C 1
ATOM 1849 O O . TYR A 1 236 ? -3.549 0.247 6.308 1.00 95.12 236 TYR A O 1
ATOM 1857 N N . TRP A 1 237 ? -1.997 1.860 5.974 1.00 95.75 237 TRP A N 1
ATOM 1858 C CA . TRP A 1 237 ? -2.790 3.035 6.271 1.00 95.75 237 TRP A CA 1
ATOM 1859 C C . TRP A 1 237 ? -2.629 4.031 5.136 1.00 95.75 237 TRP A C 1
ATOM 1861 O O . TRP A 1 237 ? -1.503 4.299 4.727 1.00 95.75 237 TRP A O 1
ATOM 1871 N N . TRP A 1 238 ? -3.729 4.619 4.686 1.00 94.06 238 TRP A N 1
ATOM 1872 C CA . TRP A 1 238 ? -3.696 5.750 3.770 1.00 94.06 238 TRP A CA 1
ATOM 1873 C C . TRP A 1 238 ? -4.601 6.861 4.286 1.00 94.06 238 TRP A C 1
ATOM 1875 O O . TRP A 1 238 ? -5.739 6.608 4.680 1.00 94.06 238 TRP A O 1
ATOM 1885 N N . GLY A 1 239 ? -4.090 8.089 4.299 1.00 93.62 239 GLY A N 1
ATOM 1886 C CA . GLY A 1 239 ? -4.737 9.266 4.861 1.00 93.62 239 GLY A CA 1
ATOM 1887 C C . GLY A 1 239 ? -4.745 10.439 3.886 1.00 93.62 239 GLY A C 1
ATOM 1888 O O . GLY A 1 239 ? -3.719 10.855 3.351 1.00 93.62 239 GLY A O 1
ATOM 1889 N N . LYS A 1 240 ? -5.921 11.020 3.683 1.00 92.31 240 LYS A N 1
ATOM 1890 C CA . LYS A 1 240 ? -6.174 12.215 2.886 1.00 92.31 240 LYS A CA 1
ATOM 1891 C C . LYS A 1 240 ? -6.620 13.368 3.789 1.00 92.31 240 LYS A C 1
ATOM 1893 O O . LYS A 1 240 ? -7.776 13.388 4.222 1.00 92.31 240 LYS A O 1
ATOM 1898 N N . PRO A 1 241 ? -5.770 14.380 4.006 1.00 90.81 241 PRO A N 1
ATOM 1899 C CA . PRO A 1 241 ? -6.212 15.648 4.576 1.00 90.81 241 PRO A CA 1
ATOM 1900 C C . PRO A 1 241 ? -7.279 16.315 3.688 1.00 90.81 241 PRO A C 1
ATOM 1902 O O . PRO A 1 241 ? -7.246 16.191 2.461 1.00 90.81 241 PRO A O 1
ATOM 1905 N N . VAL A 1 242 ? -8.226 17.058 4.276 1.00 85.50 242 VAL A N 1
ATOM 1906 C CA . VAL A 1 242 ? -9.362 17.648 3.529 1.00 85.50 242 VAL A CA 1
ATOM 1907 C C . VAL A 1 242 ? -8.943 18.556 2.360 1.00 85.50 242 VAL A C 1
ATOM 1909 O O . VAL A 1 242 ? -9.611 18.573 1.331 1.00 85.50 242 VAL A O 1
ATOM 1912 N N . TYR A 1 243 ? -7.815 19.263 2.481 1.00 82.62 243 TYR A N 1
ATOM 1913 C CA . TYR A 1 243 ? -7.315 20.202 1.463 1.00 82.62 243 TYR A CA 1
ATOM 1914 C C . TYR A 1 243 ? -6.435 19.555 0.392 1.00 82.62 243 TYR A C 1
ATOM 1916 O O . TYR A 1 243 ? -6.002 20.235 -0.535 1.00 82.62 243 TYR A O 1
ATOM 1924 N N . THR A 1 244 ? -6.152 18.264 0.525 1.00 82.31 244 THR A N 1
ATOM 1925 C CA . THR A 1 244 ? -5.322 17.520 -0.416 1.00 82.31 244 THR A CA 1
ATOM 1926 C C . THR A 1 244 ? -6.221 16.862 -1.456 1.00 82.31 244 THR A C 1
ATOM 1928 O O . THR A 1 244 ? -7.277 16.319 -1.119 1.00 82.31 244 THR A O 1
ATOM 1931 N N . THR A 1 245 ? -5.831 16.919 -2.727 1.00 79.25 245 THR A N 1
ATOM 1932 C CA . THR A 1 245 ? -6.499 16.150 -3.789 1.00 79.25 245 THR A CA 1
ATOM 1933 C C . THR A 1 245 ? -5.938 14.734 -3.815 1.00 79.25 245 THR A C 1
ATOM 1935 O O . THR A 1 245 ? -4.811 14.525 -3.384 1.00 79.25 245 THR A O 1
ATOM 1938 N N . VAL A 1 246 ? -6.715 13.748 -4.269 1.00 73.31 246 VAL A N 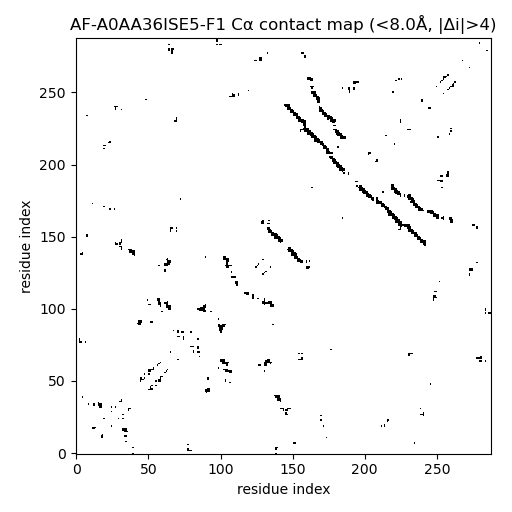1
ATOM 1939 C CA . VAL A 1 246 ? -6.117 12.443 -4.578 1.00 73.31 246 VAL A CA 1
ATOM 1940 C C . VAL A 1 246 ? -5.356 12.620 -5.874 1.00 73.31 246 VAL A C 1
ATOM 1942 O O . VAL A 1 246 ? -5.957 12.769 -6.935 1.00 73.31 246 VAL A O 1
ATOM 1945 N N . ASN A 1 247 ? -4.038 12.673 -5.764 1.00 72.62 247 ASN A N 1
ATOM 1946 C CA . ASN A 1 247 ? -3.136 12.757 -6.891 1.00 72.62 247 ASN A CA 1
ATOM 1947 C C . ASN A 1 247 ? -2.211 11.551 -6.844 1.00 72.62 247 ASN A C 1
ATOM 1949 O O . ASN A 1 247 ? -1.661 11.217 -5.805 1.00 72.62 247 ASN A O 1
ATOM 1953 N N . TYR A 1 248 ? -2.054 10.885 -7.973 1.00 68.81 248 TYR A N 1
ATOM 1954 C CA . TYR A 1 248 ? -1.145 9.764 -8.091 1.00 68.81 248 TYR A CA 1
ATOM 1955 C C . TYR A 1 248 ? -0.294 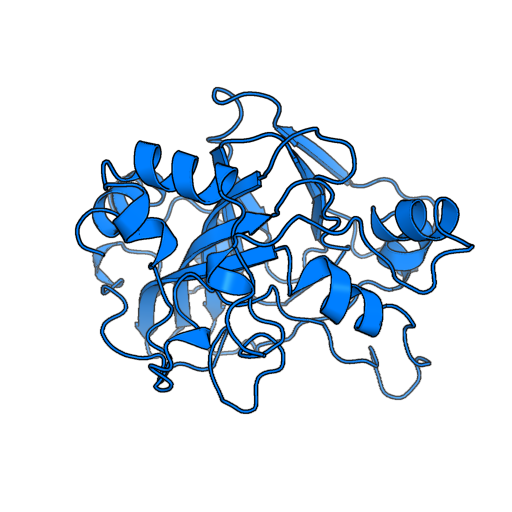10.033 -9.318 1.00 68.81 248 TYR A C 1
ATOM 1957 O O . TYR A 1 248 ? -0.835 10.230 -10.403 1.00 68.81 248 TYR A O 1
ATOM 1965 N N . ALA A 1 249 ? 1.015 10.163 -9.135 1.00 65.25 249 ALA A N 1
ATOM 1966 C CA . ALA A 1 249 ? 1.913 10.625 -10.181 1.00 65.25 249 ALA A CA 1
ATOM 1967 C C . ALA A 1 249 ? 3.091 9.671 -10.349 1.00 65.25 249 ALA A C 1
ATOM 1969 O O . ALA A 1 249 ? 3.619 9.120 -9.375 1.00 65.25 249 ALA A O 1
ATOM 1970 N N . TYR A 1 250 ? 3.533 9.536 -11.600 1.00 69.31 250 TYR A N 1
ATOM 1971 C CA . TYR A 1 250 ? 4.847 8.985 -11.879 1.00 69.31 250 TYR A CA 1
ATOM 1972 C C . TYR A 1 250 ? 5.925 9.865 -11.231 1.00 69.31 250 TYR A C 1
ATOM 1974 O O . TYR A 1 250 ? 5.727 11.044 -10.924 1.00 69.31 250 TYR A O 1
ATOM 1982 N N . SER A 1 251 ? 7.076 9.249 -10.987 1.00 67.12 251 SER A N 1
ATOM 1983 C CA . SER A 1 251 ? 8.321 9.980 -10.809 1.00 67.12 251 SER A CA 1
ATOM 1984 C C . SER A 1 251 ? 9.229 9.623 -11.978 1.00 67.12 251 SER A C 1
ATOM 1986 O O . SER A 1 251 ? 10.110 8.776 -11.839 1.00 67.12 251 SER A O 1
ATOM 1988 N N . HIS A 1 252 ? 8.964 10.196 -13.158 1.00 65.06 252 HIS A N 1
ATOM 1989 C CA . HIS A 1 252 ? 9.555 9.773 -14.434 1.00 65.06 252 HIS A CA 1
ATOM 1990 C C . HIS A 1 252 ? 11.079 9.605 -14.377 1.00 65.06 252 HIS A C 1
ATOM 1992 O O . HIS A 1 252 ? 11.609 8.572 -14.788 1.00 65.06 252 HIS A O 1
ATOM 1998 N N . GLY A 1 253 ? 11.781 10.580 -13.787 1.00 60.62 253 GLY A N 1
ATOM 1999 C CA . GLY A 1 253 ? 13.232 10.514 -13.609 1.00 60.62 253 GLY A CA 1
ATOM 2000 C C . GLY A 1 253 ? 13.673 9.259 -12.853 1.00 60.62 253 GLY A C 1
ATOM 2001 O O . GLY A 1 253 ? 14.589 8.572 -13.293 1.00 60.62 253 GLY A O 1
ATOM 2002 N N . VAL A 1 254 ? 12.984 8.912 -11.763 1.00 63.12 254 VAL A N 1
ATOM 2003 C CA . VAL A 1 254 ? 13.286 7.713 -10.969 1.00 63.12 254 VAL A CA 1
ATOM 2004 C C . VAL A 1 254 ? 12.874 6.444 -11.708 1.00 63.12 254 VAL A C 1
ATOM 2006 O O . VAL A 1 254 ? 13.655 5.495 -11.772 1.00 63.12 254 VAL A O 1
ATOM 2009 N N . VAL A 1 255 ? 11.668 6.426 -12.280 1.00 60.75 255 VAL A N 1
ATOM 2010 C CA . VAL A 1 255 ? 11.084 5.269 -12.973 1.00 60.75 255 VAL A CA 1
ATOM 2011 C C . VAL A 1 255 ? 11.992 4.782 -14.100 1.00 60.75 255 VAL A C 1
ATOM 2013 O O . VAL A 1 255 ? 12.253 3.586 -14.199 1.00 60.75 255 VAL A O 1
ATOM 2016 N N . GLU A 1 256 ? 12.527 5.697 -14.906 1.00 62.66 256 GLU A N 1
ATOM 2017 C CA . GLU A 1 256 ? 13.323 5.350 -16.087 1.00 62.66 256 GLU A CA 1
ATOM 2018 C C . GLU A 1 256 ? 14.786 4.998 -15.779 1.00 62.66 256 GLU A C 1
ATOM 2020 O O . GLU A 1 256 ? 15.470 4.412 -16.619 1.00 62.66 256 GLU A O 1
ATOM 2025 N N . GLN A 1 257 ? 15.297 5.353 -14.596 1.00 60.97 257 GLN A N 1
ATOM 2026 C CA . GLN A 1 257 ? 16.748 5.365 -14.362 1.00 60.97 257 GLN A CA 1
ATOM 2027 C C . GLN A 1 257 ? 17.194 4.603 -13.113 1.00 60.97 257 GLN A C 1
ATOM 2029 O O . GLN A 1 257 ? 18.282 4.024 -13.112 1.00 60.97 257 GLN A O 1
ATOM 2034 N N . GLY A 1 258 ? 16.375 4.586 -12.060 1.00 67.44 258 GLY A N 1
ATOM 2035 C CA . GLY A 1 258 ? 16.728 3.990 -10.768 1.00 67.44 258 GLY A CA 1
ATOM 2036 C C . GLY A 1 258 ? 15.759 2.917 -10.276 1.00 67.44 258 GLY A C 1
ATOM 2037 O O . GLY A 1 258 ? 16.182 1.990 -9.589 1.00 67.44 258 GLY A O 1
ATOM 2038 N N . SER A 1 259 ? 14.478 3.030 -10.627 1.00 79.25 259 SER A N 1
ATOM 2039 C CA . SER A 1 259 ? 13.416 2.144 -10.152 1.00 79.25 259 SER A CA 1
ATOM 2040 C C . SER A 1 259 ? 13.639 0.686 -10.561 1.00 79.25 259 SER A C 1
ATOM 2042 O O . SER A 1 259 ? 14.287 0.405 -11.574 1.00 79.25 259 SER A O 1
ATOM 2044 N N . CYS A 1 260 ? 13.027 -0.254 -9.833 1.00 82.44 260 CYS A N 1
ATOM 2045 C CA . CYS A 1 260 ? 12.893 -1.645 -10.277 1.00 82.44 260 CYS A CA 1
ATOM 2046 C C . CYS A 1 260 ? 12.372 -1.760 -11.724 1.00 82.44 260 CYS A C 1
ATOM 2048 O O . CYS A 1 260 ? 12.766 -2.674 -12.446 1.00 82.44 260 CYS A O 1
ATOM 2050 N N . PHE A 1 261 ? 11.582 -0.785 -12.192 1.00 80.31 261 PHE A N 1
ATOM 2051 C CA . PHE A 1 261 ? 11.081 -0.736 -13.564 1.00 80.31 261 PHE A CA 1
ATOM 2052 C C . PHE A 1 261 ? 12.194 -0.548 -14.599 1.00 80.31 261 PHE A C 1
ATOM 2054 O O . PHE A 1 261 ? 12.178 -1.194 -15.645 1.00 80.31 261 PHE A O 1
ATOM 2061 N N . ALA A 1 262 ? 13.196 0.285 -14.307 1.00 76.19 262 ALA A N 1
ATOM 2062 C CA . ALA A 1 262 ? 14.339 0.484 -15.192 1.00 76.19 262 ALA A CA 1
ATOM 2063 C C . ALA A 1 262 ? 15.147 -0.813 -15.355 1.00 76.19 262 ALA A C 1
ATOM 2065 O O . ALA A 1 262 ? 15.568 -1.154 -16.462 1.00 76.19 262 ALA A O 1
ATOM 2066 N N . SER A 1 263 ? 15.341 -1.564 -14.265 1.00 73.44 263 SER A N 1
ATOM 2067 C CA . SER A 1 263 ? 15.967 -2.892 -14.320 1.00 73.44 263 SER A CA 1
ATOM 2068 C C . SER A 1 263 ? 15.120 -3.875 -15.122 1.00 73.44 263 SER A C 1
ATOM 2070 O O . SER A 1 263 ? 15.642 -4.472 -16.061 1.00 73.44 263 SER A O 1
ATOM 2072 N N . PHE A 1 264 ? 13.813 -3.940 -14.850 1.00 72.25 264 PHE A N 1
ATOM 2073 C CA . PHE A 1 264 ? 12.872 -4.776 -15.594 1.00 72.25 264 PHE A CA 1
ATOM 2074 C C . PHE A 1 264 ? 12.930 -4.494 -17.105 1.00 72.25 264 PHE A C 1
ATOM 2076 O O . PHE A 1 264 ? 13.143 -5.404 -17.898 1.00 72.25 264 PHE A O 1
ATOM 2083 N N . ARG A 1 265 ? 12.840 -3.225 -17.529 1.00 71.56 265 ARG A N 1
ATOM 2084 C CA . ARG A 1 265 ? 12.915 -2.849 -18.952 1.00 71.56 265 ARG A CA 1
ATOM 2085 C C . ARG A 1 265 ? 14.229 -3.248 -19.622 1.00 71.56 265 ARG A C 1
ATOM 2087 O O . ARG A 1 265 ? 14.211 -3.597 -20.798 1.00 71.56 265 ARG A O 1
ATOM 2094 N N . ARG A 1 266 ? 15.363 -3.168 -18.916 1.00 70.62 266 ARG A N 1
ATOM 2095 C CA . ARG A 1 266 ? 16.672 -3.581 -19.459 1.00 70.62 266 ARG A CA 1
ATOM 2096 C C . ARG A 1 266 ? 16.778 -5.093 -19.633 1.00 70.62 266 ARG A C 1
ATOM 2098 O O . ARG A 1 266 ? 17.421 -5.539 -20.577 1.00 70.62 266 ARG A O 1
ATOM 2105 N N . GLU A 1 267 ? 16.192 -5.855 -18.718 1.00 67.88 267 GLU A N 1
ATOM 2106 C CA . GLU A 1 267 ? 16.245 -7.322 -18.712 1.00 67.88 267 GLU A CA 1
ATOM 2107 C C . GLU A 1 267 ? 15.222 -7.951 -19.669 1.00 67.88 267 GLU A C 1
ATOM 2109 O O . GLU A 1 267 ? 15.424 -9.070 -20.129 1.00 67.88 267 GLU A O 1
ATOM 2114 N N . HIS A 1 268 ? 14.172 -7.205 -20.017 1.00 64.25 268 HIS A N 1
ATOM 2115 C CA . HIS A 1 268 ? 13.036 -7.657 -20.818 1.00 64.25 268 HIS A CA 1
ATOM 2116 C C . HIS A 1 268 ? 12.838 -6.814 -22.093 1.00 64.25 268 HIS A C 1
ATOM 2118 O O . HIS A 1 268 ? 11.710 -6.510 -22.473 1.00 64.25 268 HIS A O 1
ATOM 2124 N N . LEU A 1 269 ? 13.928 -6.412 -22.763 1.00 58.09 269 LEU A N 1
ATOM 2125 C CA . LEU A 1 269 ? 13.897 -5.572 -23.980 1.00 58.09 269 LEU A CA 1
ATOM 2126 C C . LEU A 1 269 ? 13.099 -6.189 -25.148 1.00 58.09 269 LEU A C 1
ATOM 2128 O O . LEU A 1 269 ? 12.642 -5.476 -26.039 1.00 58.09 269 LEU A O 1
ATOM 2132 N N . ASP A 1 270 ? 12.963 -7.509 -25.146 1.00 54.31 270 ASP A N 1
ATOM 2133 C CA . ASP A 1 270 ? 12.269 -8.367 -26.105 1.00 54.31 270 ASP A CA 1
ATOM 2134 C C . ASP A 1 270 ? 10.818 -8.688 -25.705 1.00 54.31 270 ASP A C 1
ATOM 2136 O O . ASP A 1 270 ? 10.012 -9.088 -26.549 1.00 54.31 270 ASP A O 1
ATOM 2140 N N . ALA A 1 271 ? 10.456 -8.454 -24.445 1.00 50.38 271 ALA A N 1
ATOM 2141 C CA . ALA A 1 271 ? 9.103 -8.600 -23.936 1.00 50.38 271 ALA A CA 1
ATOM 2142 C C . ALA A 1 271 ? 8.394 -7.240 -23.953 1.00 50.38 271 ALA A C 1
ATOM 2144 O O . ALA A 1 271 ? 8.678 -6.345 -23.159 1.00 50.38 271 ALA A O 1
ATOM 2145 N N . ALA A 1 272 ? 7.420 -7.086 -24.849 1.00 48.16 272 ALA A N 1
ATOM 2146 C CA . ALA A 1 272 ? 6.529 -5.929 -24.891 1.00 48.16 272 ALA A CA 1
ATOM 2147 C C . ALA A 1 272 ? 5.573 -5.911 -23.677 1.00 48.16 272 ALA A C 1
ATOM 2149 O O . ALA A 1 272 ? 4.376 -6.111 -23.838 1.00 48.16 272 ALA A O 1
ATOM 2150 N N . HIS A 1 273 ? 6.097 -5.668 -22.469 1.00 51.06 273 HIS A N 1
ATOM 2151 C CA . HIS A 1 273 ? 5.364 -5.596 -21.191 1.00 51.06 273 HIS A CA 1
ATOM 2152 C C . HIS A 1 273 ? 4.971 -6.935 -20.535 1.00 51.06 273 HIS A C 1
ATOM 2154 O O . HIS A 1 273 ? 4.185 -6.933 -19.590 1.00 51.06 273 HIS A O 1
ATOM 2160 N N . SER A 1 274 ? 5.511 -8.086 -20.958 1.00 48.09 274 SER A N 1
ATOM 2161 C CA . SER A 1 274 ? 5.128 -9.363 -20.336 1.00 48.09 274 SER A CA 1
ATOM 2162 C C . SER A 1 274 ? 5.832 -9.564 -18.993 1.00 48.09 274 SER A C 1
ATOM 2164 O O . SER A 1 274 ? 6.995 -9.965 -18.939 1.00 48.09 274 SER A O 1
ATOM 2166 N N . CYS A 1 275 ? 5.122 -9.308 -17.900 1.00 60.84 275 CYS A N 1
ATOM 2167 C CA . CYS A 1 275 ? 5.529 -9.801 -16.591 1.00 60.84 275 CYS A CA 1
ATOM 2168 C C . CYS A 1 275 ? 5.434 -11.327 -16.519 1.00 60.84 275 CYS A C 1
ATOM 2170 O O . CYS A 1 275 ? 4.689 -11.916 -17.311 1.00 60.84 275 CYS A O 1
ATOM 2172 N N . PRO A 1 276 ? 6.175 -11.981 -15.599 1.00 53.34 276 PRO A N 1
ATOM 2173 C CA . PRO A 1 276 ? 6.025 -13.413 -15.386 1.00 53.34 276 PRO A CA 1
ATOM 2174 C C . PRO A 1 276 ? 4.537 -13.714 -15.216 1.00 53.34 276 PRO A C 1
ATOM 2176 O O . PRO A 1 276 ? 3.871 -13.037 -14.430 1.00 53.34 276 PRO A O 1
ATOM 2179 N N . GLU A 1 277 ? 3.996 -14.680 -15.964 1.00 52.88 277 GLU A N 1
ATOM 2180 C CA . GLU A 1 277 ? 2.631 -15.140 -15.718 1.00 52.88 277 GLU A CA 1
ATOM 2181 C C . GLU A 1 277 ? 2.580 -15.670 -14.285 1.00 52.88 277 GLU A C 1
ATOM 2183 O O . GLU A 1 277 ? 2.981 -16.799 -13.994 1.00 52.88 277 GLU A O 1
ATOM 2188 N N . VAL A 1 278 ? 2.108 -14.841 -13.355 1.00 55.09 278 VAL A N 1
ATOM 2189 C CA . VAL A 1 278 ? 1.798 -15.314 -12.018 1.00 55.09 278 VAL A CA 1
ATOM 2190 C C . VAL A 1 278 ? 0.582 -16.200 -12.203 1.00 55.09 278 VAL A C 1
ATOM 2192 O O . VAL A 1 278 ? -0.504 -15.704 -12.513 1.00 55.09 278 VAL A O 1
ATOM 2195 N N . ALA A 1 279 ? 0.788 -17.514 -12.082 1.00 54.41 279 ALA A N 1
ATOM 2196 C CA . ALA A 1 279 ? -0.271 -18.503 -12.201 1.00 54.41 279 ALA A CA 1
ATOM 2197 C C . ALA A 1 279 ? -1.468 -18.047 -11.360 1.00 54.41 279 ALA A C 1
ATOM 2199 O O . ALA A 1 279 ? -1.411 -18.013 -10.124 1.00 54.41 279 ALA A O 1
ATOM 2200 N N . ARG A 1 280 ? -2.535 -17.627 -12.046 1.00 56.53 280 ARG A N 1
ATOM 2201 C CA . ARG A 1 280 ? -3.758 -17.201 -11.381 1.00 56.53 280 ARG A CA 1
ATOM 2202 C C . ARG A 1 280 ? -4.364 -18.432 -10.714 1.00 56.53 280 ARG A C 1
ATOM 2204 O O . ARG A 1 280 ? -4.328 -19.512 -11.307 1.00 56.53 280 ARG A O 1
ATOM 2211 N N . PRO A 1 281 ? -4.908 -18.308 -9.495 1.00 51.06 281 PRO A N 1
ATOM 2212 C CA . PRO A 1 281 ? -5.658 -19.405 -8.903 1.00 51.06 281 PRO A CA 1
ATOM 2213 C C . PRO A 1 281 ? -6.743 -19.880 -9.879 1.00 51.06 281 PRO A C 1
ATOM 2215 O O . PRO A 1 281 ? -7.338 -19.045 -10.557 1.00 51.06 281 PRO A O 1
ATOM 2218 N N . GLU A 1 282 ? -7.015 -21.187 -9.947 1.00 54.50 282 GLU A N 1
ATOM 2219 C CA . GLU A 1 282 ? -7.989 -21.763 -10.898 1.00 54.50 282 GLU A CA 1
ATOM 2220 C C . GLU A 1 282 ? -9.335 -21.012 -10.862 1.00 54.50 282 GLU A C 1
ATOM 2222 O O . GLU A 1 282 ? -9.877 -20.645 -11.904 1.00 54.50 282 GLU A O 1
ATOM 2227 N N . TRP A 1 283 ? -9.795 -20.630 -9.666 1.00 50.47 283 TRP A N 1
ATOM 2228 C CA . TRP A 1 283 ? -11.035 -19.871 -9.464 1.00 50.47 283 TRP A CA 1
ATOM 2229 C C . TRP A 1 283 ? -11.025 -18.460 -10.078 1.00 50.47 283 TRP A C 1
ATOM 2231 O O . TRP A 1 283 ? -12.082 -17.919 -10.379 1.00 50.47 283 TRP A O 1
ATOM 2241 N N . ALA A 1 284 ? -9.854 -17.852 -10.291 1.00 49.72 284 ALA A N 1
ATOM 2242 C CA . ALA A 1 284 ? -9.708 -16.542 -10.933 1.00 49.72 284 ALA A CA 1
ATOM 2243 C C . ALA A 1 284 ? -9.683 -16.627 -12.472 1.00 49.72 284 ALA A C 1
ATOM 2245 O O . ALA A 1 284 ? -9.695 -15.591 -13.144 1.00 49.72 284 ALA A O 1
ATOM 2246 N N . THR A 1 285 ? -9.614 -17.840 -13.034 1.00 52.19 285 THR A N 1
ATOM 2247 C CA . THR A 1 285 ? -9.613 -18.095 -14.486 1.00 52.19 285 THR A CA 1
ATOM 2248 C C . THR A 1 285 ? -10.977 -18.521 -15.038 1.00 52.19 285 THR A C 1
ATOM 2250 O O . THR A 1 285 ? -11.177 -18.495 -16.253 1.00 52.19 285 THR A O 1
ATOM 2253 N N . GLU A 1 286 ? -11.934 -18.850 -14.167 1.00 40.97 286 GLU A N 1
ATOM 2254 C CA . GLU A 1 286 ? -13.292 -19.257 -14.541 1.00 40.97 286 GLU A CA 1
ATOM 2255 C C . GLU A 1 286 ? -14.148 -18.029 -14.895 1.00 40.97 286 GLU A C 1
ATOM 2257 O O . GLU A 1 286 ? -14.858 -17.454 -14.073 1.00 40.97 286 GLU A O 1
ATOM 2262 N N . GLY A 1 287 ? -14.028 -17.590 -16.147 1.00 43.66 287 GLY A N 1
ATOM 2263 C CA . GLY A 1 287 ? -14.789 -16.473 -16.713 1.00 43.66 287 GLY A CA 1
ATOM 2264 C C . GLY A 1 287 ? -14.670 -16.349 -18.234 1.00 43.66 287 GLY A C 1
ATOM 2265 O O . GLY A 1 287 ? -14.827 -15.249 -18.760 1.00 43.66 287 GLY A O 1
ATOM 2266 N N . LYS A 1 288 ? -14.352 -17.447 -18.930 1.00 35.44 288 LYS A N 1
ATOM 2267 C CA . LYS A 1 288 ? -14.465 -17.556 -20.391 1.00 35.44 288 LYS A CA 1
ATOM 2268 C C . LYS A 1 288 ? -15.630 -18.460 -20.754 1.00 35.44 288 LYS A C 1
ATOM 2270 O O . LYS A 1 288 ? -15.757 -19.513 -20.093 1.00 35.44 288 LYS A O 1
#

Organism: NCBI:txid2562239

Sequence (288 aa):
MAALVPKIQKMVFEDGQLAVSKEMREAMRGTCLSSKEYVTAQAPFDDFWQCASEDNDNFGASAYCPSRRVAQRLANFTGLDLKVLEKLHLQSGNESAALYGKWCGMPAPPEYEDAYSGPVGNRAFWEDCVMRNSGYFNALKCDTNGSYAVLGIAALNHGVCYPAHRHDNQEAYWQIAGPGWWKTWPESFSDKPNMKPYSEIRVTSANDALRLHNHAGGLIHEMDTTFDDDFLLAVYWWGKPVYTTVNYAYSHGVVEQGSCFASFRREHLDAAHSCPEVARPEWATEGK

Solvent-accessible surface area (backbone atoms only — not comparable to full-atom values): 15414 Å² total; per-residue (Å²): 104,88,57,48,50,63,54,51,50,65,70,47,32,56,99,51,30,52,75,64,55,70,67,50,49,59,65,26,69,78,40,74,40,41,61,86,55,48,42,71,63,71,75,43,39,85,60,53,88,86,40,42,39,100,87,39,77,28,33,81,91,23,24,7,51,71,39,71,68,56,35,47,50,51,16,67,73,44,71,49,59,49,76,59,49,56,47,44,45,63,55,38,81,62,84,50,77,82,44,49,25,24,34,29,14,45,76,68,41,63,58,45,91,48,101,82,50,70,78,50,90,50,47,66,36,30,52,64,35,24,7,32,38,19,22,38,43,79,45,27,35,20,82,53,95,54,20,39,30,39,34,30,40,34,37,34,32,53,56,30,50,42,50,30,26,29,32,63,39,30,36,36,35,32,33,71,34,56,35,36,36,43,36,33,43,56,86,63,31,67,83,38,78,83,61,66,58,80,41,75,46,76,30,78,40,74,88,51,15,73,47,76,46,77,37,49,49,60,46,33,34,30,43,38,15,59,90,40,102,37,31,32,34,25,40,33,37,42,35,37,31,63,92,55,69,97,49,59,38,69,36,64,50,39,27,68,60,68,22,61,44,27,54,48,52,69,77,36,75,86,43,93,56,71,54,80,82,71,77,67,55,72,80,76,64,67,82,124

InterPro domains:
  IPR014710 RmlC-like jelly roll fold [G3DSA:2.60.120.10] (119-194)

Radius of gyration: 17.95 Å; Cα contacts (8 Å, |Δi|>4): 637; chains: 1; bounding box: 44×42×50 Å

pLDDT: mean 78.35, std 15.81, range [35.44, 96.62]

Nearest PDB structures (foldseek):
  8uai-assembly1_A  TM=5.880E-01  e=2.830E-04  Corylus avellana
  8uai-assembly1_D  TM=5.946E-01  e=4.251E-04  Corylus avellana
  3ehk-assembly1_D  TM=5.640E-01  e=3.784E-04  Prunus dulcis
  1cax-assembly1_B  TM=4.980E-01  e=8.536E-04  Canavalia ensiformis
  5wpw-assembly1_A  TM=3.665E-01  e=1.077E-03  Cocos nucifera